Protein AF-A2DBK3-F1 (afdb_monomer_lite)

Structure (mmCIF, N/CA/C/O backbone):
data_AF-A2DBK3-F1
#
_entry.id   AF-A2DBK3-F1
#
loop_
_atom_site.group_PDB
_atom_site.id
_atom_site.type_symbol
_atom_site.label_atom_id
_atom_site.label_alt_id
_atom_site.label_comp_id
_atom_site.label_asym_id
_atom_site.label_entity_id
_atom_site.label_seq_id
_atom_site.pdbx_PDB_ins_code
_atom_site.Cartn_x
_atom_site.Cartn_y
_atom_site.Cartn_z
_atom_site.occupancy
_atom_site.B_iso_or_equiv
_atom_site.auth_seq_id
_atom_site.auth_comp_id
_atom_site.auth_asym_id
_atom_site.auth_atom_id
_atom_site.pdbx_PDB_model_num
ATOM 1 N N . MET A 1 1 ? -5.371 20.224 -3.236 1.00 40.47 1 MET A N 1
ATOM 2 C CA . MET A 1 1 ? -6.851 20.264 -3.250 1.00 40.47 1 MET A CA 1
ATOM 3 C C . MET A 1 1 ? -7.480 18.879 -3.068 1.00 40.47 1 MET A C 1
ATOM 5 O O . MET A 1 1 ? -8.417 18.774 -2.298 1.00 40.47 1 MET A O 1
ATOM 9 N N . ILE A 1 2 ? -6.931 17.814 -3.671 1.00 35.19 2 ILE A N 1
ATOM 10 C CA . ILE A 1 2 ? -7.429 16.427 -3.515 1.00 35.19 2 ILE A CA 1
ATOM 11 C C . ILE A 1 2 ? -7.198 15.869 -2.092 1.00 35.19 2 ILE A C 1
ATOM 13 O O . ILE A 1 2 ? -8.073 15.214 -1.541 1.00 35.19 2 ILE A O 1
ATOM 17 N N . LEU A 1 3 ? -6.090 16.234 -1.433 1.00 27.69 3 LEU A N 1
ATOM 18 C CA . LEU A 1 3 ? -5.814 15.841 -0.040 1.00 27.69 3 LEU A CA 1
ATOM 19 C C . LEU A 1 3 ? -6.767 16.462 1.001 1.00 27.69 3 LEU A C 1
ATOM 21 O O . LEU A 1 3 ? -6.947 15.886 2.066 1.00 27.69 3 LEU A O 1
ATOM 25 N N . LEU A 1 4 ? -7.389 17.613 0.711 1.00 26.61 4 LEU A N 1
ATOM 26 C CA . LEU A 1 4 ? -8.328 18.247 1.647 1.00 26.61 4 LEU A CA 1
ATOM 27 C C . LEU A 1 4 ? -9.705 17.570 1.626 1.00 26.61 4 LEU A C 1
ATOM 29 O O . LEU A 1 4 ? -10.371 17.528 2.653 1.00 26.61 4 LEU A O 1
ATOM 33 N N . PHE A 1 5 ? -10.113 17.008 0.484 1.00 30.64 5 PHE A N 1
ATOM 34 C CA . PHE A 1 5 ? -11.392 16.304 0.362 1.00 30.64 5 PHE A CA 1
ATOM 35 C C . PHE A 1 5 ? -11.381 14.944 1.073 1.00 30.64 5 PHE A C 1
ATOM 37 O O . PHE A 1 5 ? -12.379 14.594 1.688 1.00 30.64 5 PHE A O 1
ATOM 44 N N . ALA A 1 6 ? -10.243 14.238 1.077 1.00 30.94 6 ALA A N 1
ATOM 45 C CA . ALA A 1 6 ? -10.093 12.966 1.792 1.00 30.94 6 ALA A CA 1
ATOM 46 C C . ALA A 1 6 ? -10.160 13.128 3.325 1.00 30.94 6 ALA A C 1
ATOM 48 O O . ALA A 1 6 ? -10.721 12.287 4.021 1.00 30.94 6 ALA A O 1
ATOM 49 N N . ILE A 1 7 ? -9.642 14.242 3.857 1.00 33.59 7 ILE A N 1
ATOM 50 C CA . ILE A 1 7 ? -9.704 14.545 5.298 1.00 33.59 7 ILE A CA 1
ATOM 51 C C . ILE A 1 7 ? -11.123 14.982 5.704 1.00 33.59 7 ILE A C 1
ATOM 53 O O . ILE A 1 7 ? -11.579 14.671 6.802 1.00 33.59 7 ILE A O 1
ATOM 57 N N . LEU A 1 8 ? -11.854 15.655 4.807 1.00 27.88 8 LEU A N 1
ATOM 58 C CA . LEU A 1 8 ? -13.238 16.075 5.047 1.00 27.88 8 LEU A CA 1
ATOM 59 C C . LEU A 1 8 ? -14.246 14.917 4.952 1.00 27.88 8 LEU A C 1
ATOM 61 O O . LEU A 1 8 ? -15.211 14.922 5.710 1.00 27.88 8 LEU A O 1
ATOM 65 N N . SER A 1 9 ? -14.022 13.905 4.106 1.00 32.84 9 SER A N 1
ATOM 66 C CA . SER A 1 9 ? -14.901 12.725 4.034 1.00 32.84 9 SER A CA 1
ATOM 67 C C . SER A 1 9 ? -14.743 11.780 5.231 1.00 32.84 9 SER A C 1
ATOM 69 O O . SER A 1 9 ? -15.735 11.235 5.700 1.00 32.84 9 SER A O 1
ATOM 71 N N . LEU A 1 10 ? -13.538 11.664 5.803 1.00 33.34 10 LEU A N 1
ATOM 72 C CA . LEU A 1 10 ? -13.295 10.900 7.040 1.00 33.34 10 LEU A CA 1
ATOM 73 C C . LEU A 1 10 ? -13.927 11.543 8.291 1.00 33.34 10 LEU A C 1
ATOM 75 O O . LEU A 1 10 ? -14.155 10.857 9.281 1.00 33.34 10 LEU A O 1
ATOM 79 N N . SER A 1 11 ? -14.226 12.846 8.261 1.00 30.98 11 SER A N 1
ATOM 80 C CA . SER A 1 11 ? -14.770 13.588 9.411 1.00 30.98 11 SER A CA 1
ATOM 81 C C . SER A 1 11 ? -16.303 13.593 9.498 1.00 30.98 11 SER A C 1
ATOM 83 O O . SER A 1 11 ? -16.849 14.019 10.520 1.00 30.98 11 SER A O 1
ATOM 85 N N . ILE A 1 12 ? -17.011 13.209 8.433 1.00 34.16 12 ILE A N 1
ATOM 86 C CA . ILE A 1 12 ? -18.481 13.297 8.384 1.00 34.16 12 ILE A CA 1
ATOM 87 C C . ILE A 1 12 ? -19.122 11.988 8.869 1.00 34.16 12 ILE A C 1
ATOM 89 O O . ILE A 1 12 ? -20.103 12.043 9.612 1.00 34.16 12 ILE A O 1
ATOM 93 N N . ASP A 1 13 ? -18.523 10.831 8.567 1.00 38.25 13 ASP A N 1
ATOM 94 C CA . ASP A 1 13 ? -19.034 9.526 9.019 1.00 38.25 13 ASP A CA 1
ATOM 95 C C . ASP A 1 13 ? -18.734 9.215 10.494 1.00 38.25 13 ASP A C 1
ATOM 97 O O . ASP A 1 13 ? -19.465 8.452 11.132 1.00 38.25 13 ASP A O 1
ATOM 101 N N . THR A 1 14 ? -17.722 9.855 11.088 1.00 44.66 14 THR A N 1
ATOM 102 C CA . THR A 1 14 ? -17.427 9.717 12.523 1.00 44.66 14 THR A CA 1
ATOM 103 C C . THR A 1 14 ? -18.534 10.311 13.395 1.00 44.66 14 THR A C 1
ATOM 105 O O . THR A 1 14 ? -18.936 9.684 14.369 1.00 44.66 14 THR A O 1
ATOM 108 N N . ASN A 1 15 ? -19.118 11.450 13.004 1.00 42.78 15 ASN A N 1
ATOM 109 C CA . ASN A 1 15 ? -20.164 12.127 13.784 1.00 42.78 15 ASN A CA 1
ATOM 110 C C . ASN A 1 15 ? -21.495 11.353 13.845 1.00 42.78 15 ASN A C 1
ATOM 112 O O . ASN A 1 15 ? -22.227 11.450 14.831 1.00 42.78 15 ASN A O 1
ATOM 116 N N . ILE A 1 16 ? -21.838 10.594 12.798 1.00 45.59 16 ILE A N 1
ATOM 117 C CA . ILE A 1 16 ? -23.071 9.790 12.769 1.00 45.59 16 ILE A CA 1
ATOM 118 C C . ILE A 1 16 ? -22.868 8.491 13.560 1.00 45.59 16 ILE A C 1
ATOM 120 O O . ILE A 1 16 ? -23.727 8.121 14.364 1.00 45.59 16 ILE A O 1
ATOM 124 N N . ALA A 1 17 ? -21.704 7.849 13.407 1.00 49.28 17 ALA A N 1
ATOM 125 C CA . ALA A 1 17 ? -21.349 6.641 14.148 1.00 49.28 17 ALA A CA 1
ATOM 126 C C . ALA A 1 17 ? -21.215 6.890 15.663 1.00 49.28 17 ALA A C 1
ATOM 128 O O . ALA A 1 17 ? -21.678 6.074 16.459 1.00 49.28 17 ALA A O 1
ATOM 129 N N . GLU A 1 18 ? -20.649 8.029 16.066 1.00 53.72 18 GLU A N 1
ATOM 130 C CA . GLU A 1 18 ? -20.490 8.410 17.475 1.00 53.72 18 GLU A CA 1
ATOM 131 C C . GLU A 1 18 ? -21.849 8.675 18.150 1.00 53.72 18 GLU A C 1
ATOM 133 O O . GLU A 1 18 ? -22.090 8.269 19.291 1.00 53.72 18 GLU A O 1
ATOM 138 N N . LYS A 1 19 ? -22.798 9.264 17.412 1.00 55.19 19 LYS A N 1
ATOM 139 C CA . LYS A 1 19 ? -24.153 9.541 17.909 1.00 55.19 19 LYS A CA 1
ATOM 140 C C . LYS A 1 19 ? -25.012 8.278 18.044 1.00 55.19 19 LYS A C 1
ATOM 142 O O . LYS A 1 19 ? -25.796 8.176 18.989 1.00 55.19 19 LYS A O 1
ATOM 147 N N . GLU A 1 20 ? -24.874 7.313 17.134 1.00 59.38 20 GLU A N 1
ATOM 148 C CA . GLU A 1 20 ? -25.541 6.008 17.260 1.00 59.38 20 GLU A CA 1
ATOM 149 C C . GLU A 1 20 ? -24.943 5.157 18.381 1.00 59.38 20 GLU A C 1
ATOM 151 O O . GLU A 1 20 ? -25.701 4.587 19.170 1.00 59.38 20 GLU A O 1
ATOM 156 N N . SER A 1 21 ? -23.612 5.125 18.501 1.00 60.66 21 SER A N 1
ATOM 157 C CA . SER A 1 21 ? -22.918 4.414 19.581 1.00 60.66 21 SER A CA 1
ATOM 158 C C . SER A 1 21 ? -23.343 4.938 20.957 1.00 60.66 21 SER A C 1
ATOM 160 O O . SER A 1 21 ? -23.736 4.158 21.826 1.00 60.66 21 SER A O 1
ATOM 162 N N . SER A 1 22 ? -23.425 6.264 21.122 1.00 64.69 22 SER A N 1
ATOM 163 C CA . SER A 1 22 ? -23.913 6.892 22.355 1.00 64.69 22 SER A CA 1
ATOM 164 C C . SER A 1 22 ? -25.358 6.493 22.702 1.00 64.69 22 SER A C 1
ATOM 166 O O . SER A 1 22 ? -25.649 6.167 23.855 1.00 64.69 22 SER A O 1
ATOM 168 N N . ARG A 1 23 ? -26.259 6.426 21.709 1.00 69.44 23 ARG A N 1
ATOM 169 C CA . ARG A 1 23 ? -27.665 6.028 21.922 1.00 69.44 23 ARG A CA 1
ATOM 170 C C . ARG A 1 23 ? -27.805 4.555 22.315 1.00 69.44 23 ARG A C 1
ATOM 172 O O . ARG A 1 23 ? -28.660 4.213 23.134 1.00 69.44 23 ARG A O 1
ATOM 179 N N . ILE A 1 24 ? -26.991 3.685 21.721 1.00 66.25 24 ILE A N 1
ATOM 180 C CA . ILE A 1 24 ? -26.963 2.250 22.034 1.00 66.25 24 ILE A CA 1
ATOM 181 C C . ILE A 1 24 ? -26.387 2.044 23.438 1.00 66.25 24 ILE A C 1
ATOM 183 O O . ILE A 1 24 ? -26.995 1.348 24.248 1.00 66.25 24 ILE A O 1
ATOM 187 N N . TYR A 1 25 ? -25.283 2.720 23.757 1.00 66.56 25 TYR A N 1
ATOM 188 C CA . TYR A 1 25 ? -24.655 2.694 25.077 1.00 66.56 25 TYR A CA 1
ATOM 189 C C . TYR A 1 25 ? -25.635 3.100 26.187 1.00 66.56 25 TYR A C 1
ATOM 191 O O . TYR A 1 25 ? -25.823 2.377 27.168 1.00 66.56 25 TYR A O 1
ATOM 199 N N . GLU A 1 26 ? -26.326 4.227 26.012 1.00 70.12 26 GLU A N 1
ATOM 200 C CA . GLU A 1 26 ? -27.284 4.732 26.997 1.00 70.12 26 GLU A CA 1
ATOM 201 C C . GLU A 1 26 ? -28.540 3.849 27.095 1.00 70.12 26 GLU A C 1
ATOM 203 O O . GLU A 1 26 ? -29.092 3.648 28.179 1.00 70.12 26 GLU A O 1
ATOM 208 N N . GLY A 1 27 ? -28.976 3.255 25.983 1.00 69.81 27 GLY A N 1
ATOM 209 C CA . GLY A 1 27 ? -30.067 2.285 25.969 1.00 69.81 27 GLY A CA 1
ATOM 210 C C . GLY A 1 27 ? -29.742 1.006 26.746 1.00 69.81 27 GLY A C 1
ATOM 211 O O . GLY A 1 27 ? -30.556 0.575 27.566 1.00 69.81 27 GLY A O 1
ATOM 212 N N . LEU A 1 28 ? -28.553 0.434 26.531 1.00 68.31 28 LEU A N 1
ATOM 213 C CA . LEU A 1 28 ? -28.106 -0.795 27.200 1.00 68.31 28 LEU A CA 1
ATOM 214 C C . LEU A 1 28 ? -27.889 -0.562 28.697 1.00 68.31 28 LEU A C 1
ATOM 216 O O . LEU A 1 28 ? -28.326 -1.369 29.515 1.00 68.31 28 LEU A O 1
ATOM 220 N N . ARG A 1 29 ? -27.322 0.590 29.075 1.00 66.56 29 ARG A N 1
ATOM 221 C CA 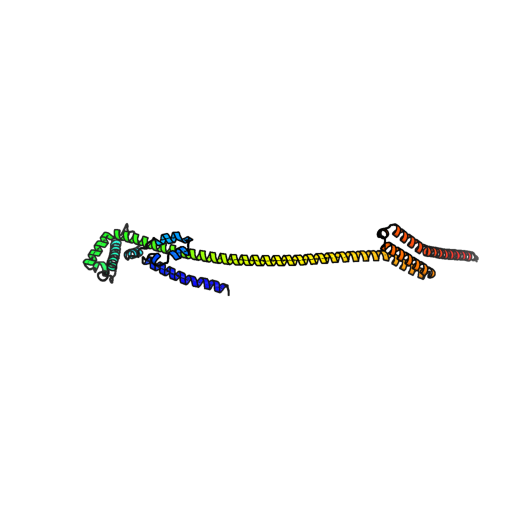. ARG A 1 29 ? -27.159 0.994 30.483 1.00 66.56 29 ARG A CA 1
ATOM 222 C C . ARG A 1 29 ? -28.492 1.126 31.230 1.00 66.56 29 ARG A C 1
ATOM 224 O O . ARG A 1 29 ? -28.556 0.920 32.441 1.00 66.56 29 ARG A O 1
ATOM 231 N N . ASN A 1 30 ? -29.564 1.445 30.510 1.00 70.19 30 ASN A N 1
ATOM 232 C CA . ASN A 1 30 ? -30.920 1.530 31.050 1.00 70.19 30 ASN A CA 1
ATOM 233 C C . ASN A 1 30 ? -31.660 0.178 31.077 1.00 70.19 30 ASN A C 1
ATOM 235 O O . ASN A 1 30 ? -32.852 0.146 31.386 1.00 70.19 30 ASN A O 1
ATOM 239 N N . GLY A 1 31 ? -30.968 -0.926 30.779 1.00 66.38 31 GLY A N 1
ATOM 240 C CA . GLY A 1 31 ? -31.503 -2.285 30.840 1.00 66.38 31 GLY A CA 1
ATOM 241 C C . GLY A 1 31 ? -32.346 -2.699 29.635 1.00 66.38 31 GLY A C 1
ATOM 242 O O . GLY A 1 31 ? -33.056 -3.702 29.706 1.00 66.38 31 GLY A O 1
ATOM 243 N N . LYS A 1 32 ? -32.291 -1.945 28.528 1.00 75.38 32 LYS A N 1
ATOM 244 C CA . LYS A 1 32 ? -32.917 -2.366 27.268 1.00 75.38 32 LYS A CA 1
ATOM 245 C C . LYS A 1 32 ? -32.098 -3.474 26.625 1.00 75.38 32 LYS A C 1
ATOM 247 O O . LYS A 1 32 ? -30.870 -3.474 26.699 1.00 75.38 32 LYS A O 1
ATOM 252 N N . GLN A 1 33 ? -32.777 -4.409 25.968 1.00 72.94 33 GLN A N 1
ATOM 253 C CA . GLN A 1 33 ? -32.093 -5.463 25.223 1.00 72.94 33 GLN A CA 1
ATOM 254 C C . GLN A 1 33 ? -31.526 -4.913 23.914 1.00 72.94 33 GLN A C 1
ATOM 256 O O . GLN A 1 33 ? -32.092 -4.004 23.308 1.00 72.94 33 GLN A O 1
ATOM 261 N N . MET A 1 34 ? -30.435 -5.508 23.431 1.00 70.25 34 MET A N 1
ATOM 262 C CA . MET A 1 34 ? -29.765 -5.046 22.212 1.00 70.25 34 MET A CA 1
ATOM 263 C C . MET A 1 34 ? -30.695 -5.005 20.992 1.00 70.25 34 MET A C 1
ATOM 265 O O . MET A 1 34 ? -30.681 -4.049 20.218 1.00 70.25 34 MET A O 1
ATOM 269 N N . LYS A 1 35 ? -31.590 -5.992 20.890 1.00 75.31 35 LYS A N 1
ATOM 270 C CA . LYS A 1 35 ? -32.624 -6.084 19.850 1.00 75.31 35 LYS A CA 1
ATOM 271 C C . LYS A 1 35 ? -33.647 -4.946 19.847 1.00 75.31 35 LYS A C 1
ATOM 273 O O . LYS A 1 35 ? -34.324 -4.735 18.848 1.00 75.31 35 LYS A O 1
ATOM 278 N N . GLU A 1 36 ? -33.791 -4.235 20.963 1.00 72.81 36 GLU A N 1
ATOM 279 C CA . GLU A 1 36 ? -34.709 -3.097 21.092 1.00 72.81 36 GLU A CA 1
ATOM 280 C C . GLU A 1 36 ? -34.057 -1.782 20.653 1.00 72.81 36 GLU A C 1
ATOM 282 O O . GLU A 1 36 ? -34.748 -0.797 20.392 1.00 72.81 36 GLU A O 1
ATOM 287 N N . LEU A 1 37 ? -32.725 -1.750 20.597 1.00 70.81 37 LEU A N 1
ATOM 288 C CA . LEU A 1 37 ? -31.942 -0.556 20.287 1.00 70.81 37 LEU A CA 1
ATOM 289 C C . LEU A 1 37 ? -31.432 -0.559 18.850 1.00 70.81 37 LEU A C 1
ATOM 291 O O . LEU A 1 37 ? -31.238 0.513 18.269 1.00 70.81 37 LEU A O 1
ATOM 295 N N . VAL A 1 38 ? -31.215 -1.754 18.296 1.00 70.75 38 VAL A N 1
ATOM 296 C CA . VAL A 1 38 ? -30.573 -1.968 17.003 1.00 70.75 38 VAL A CA 1
ATOM 297 C C . VAL A 1 38 ? -31.259 -3.104 16.253 1.00 70.75 38 VAL A C 1
ATOM 299 O O . VAL A 1 38 ? -31.621 -4.125 16.836 1.00 70.75 38 VAL A O 1
ATOM 302 N N . ASN A 1 39 ? -31.385 -2.951 14.933 1.00 77.81 39 ASN A N 1
ATOM 303 C CA . ASN A 1 39 ? -31.806 -4.029 14.049 1.00 77.81 39 ASN A CA 1
ATOM 304 C C . ASN A 1 39 ? -30.687 -5.079 13.929 1.00 77.81 39 ASN A C 1
ATOM 306 O O . ASN A 1 39 ? -29.772 -4.966 13.112 1.00 77.81 39 ASN A O 1
ATOM 310 N N . VAL A 1 40 ? -30.746 -6.092 14.792 1.00 75.50 40 VAL A N 1
ATOM 311 C CA . VAL A 1 40 ? -29.708 -7.124 14.916 1.00 75.50 40 VAL A CA 1
ATOM 312 C C . VAL A 1 40 ? -29.538 -7.913 13.614 1.00 75.50 40 VAL A C 1
ATOM 314 O O . VAL A 1 40 ? -28.415 -8.242 13.241 1.00 75.50 40 VAL A O 1
ATOM 317 N N . GLU A 1 41 ? -30.626 -8.173 12.886 1.00 80.94 41 GLU A N 1
ATOM 318 C CA . GLU A 1 41 ? -30.582 -8.895 11.608 1.00 80.94 41 GLU A CA 1
ATOM 319 C C . GLU A 1 41 ? -29.842 -8.108 10.523 1.00 80.94 41 GLU A C 1
ATOM 321 O O . GLU A 1 41 ? -29.062 -8.666 9.750 1.00 80.94 41 GLU A O 1
ATOM 326 N N . GLU A 1 42 ? -30.018 -6.790 10.507 1.00 79.25 42 GLU A N 1
ATOM 327 C CA . GLU A 1 42 ? -29.286 -5.905 9.608 1.00 79.25 42 GLU A CA 1
ATOM 328 C C . GLU A 1 42 ? -27.798 -5.840 9.968 1.00 79.25 42 GLU A C 1
ATOM 330 O O . GLU A 1 42 ? -26.951 -5.968 9.086 1.00 79.25 42 GLU A O 1
ATOM 335 N N . MET A 1 43 ? -27.455 -5.765 11.259 1.00 71.81 43 MET A N 1
ATOM 336 C CA . MET A 1 43 ? -26.053 -5.843 11.685 1.00 71.81 43 MET A CA 1
ATOM 337 C C . MET A 1 43 ? -25.407 -7.191 11.355 1.00 71.81 43 MET A C 1
ATOM 339 O O . MET A 1 43 ? -24.264 -7.218 10.908 1.00 71.81 43 MET A O 1
ATOM 343 N N . LYS A 1 44 ? -26.120 -8.309 11.522 1.00 79.12 44 LYS A N 1
ATOM 344 C CA . LYS A 1 44 ? -25.620 -9.644 11.149 1.00 79.12 44 LYS A CA 1
ATOM 345 C C . LYS A 1 44 ? -25.381 -9.760 9.644 1.00 79.12 44 LYS A C 1
ATOM 347 O O . LYS A 1 44 ? -24.439 -10.435 9.230 1.00 79.12 44 LYS A O 1
ATOM 352 N N . LYS A 1 45 ? -26.226 -9.117 8.833 1.00 81.06 45 LYS A N 1
ATOM 353 C CA . LYS A 1 45 ? -26.089 -9.079 7.373 1.00 81.06 45 LYS A CA 1
ATOM 354 C C . LYS A 1 45 ? -24.908 -8.213 6.934 1.00 81.06 45 LYS A C 1
ATOM 356 O O . LYS A 1 45 ? -24.170 -8.625 6.044 1.00 81.06 45 LYS A O 1
ATOM 361 N N . ASN A 1 46 ? -24.733 -7.054 7.563 1.00 72.94 46 ASN A N 1
ATOM 362 C CA . ASN A 1 46 ? -23.683 -6.100 7.211 1.00 72.94 46 ASN A CA 1
ATOM 363 C C . ASN A 1 46 ? -22.308 -6.527 7.760 1.00 72.94 46 ASN A C 1
ATOM 365 O O . ASN A 1 46 ? -21.293 -6.281 7.121 1.00 72.94 46 ASN A O 1
ATOM 369 N N . TYR A 1 47 ? -22.263 -7.234 8.897 1.00 73.25 47 TYR A N 1
ATOM 370 C CA . TYR A 1 47 ? -21.023 -7.674 9.550 1.00 73.25 47 TYR A CA 1
ATOM 371 C C . TYR A 1 47 ? -21.011 -9.194 9.800 1.00 73.25 47 TYR A C 1
ATOM 373 O O . TYR A 1 47 ? -21.067 -9.645 10.950 1.00 73.25 47 TYR A O 1
ATOM 381 N N . PRO A 1 48 ? -20.900 -10.023 8.744 1.00 73.44 48 PRO A N 1
ATOM 382 C CA . PRO A 1 48 ? -20.973 -11.480 8.866 1.00 73.44 48 PRO A CA 1
ATOM 383 C C . PRO A 1 48 ? -19.845 -12.075 9.723 1.00 73.44 48 PRO A C 1
ATOM 385 O O . PRO A 1 48 ? -20.064 -13.072 10.406 1.00 73.44 48 PRO A O 1
ATOM 388 N N . ALA A 1 49 ? -18.663 -11.447 9.744 1.00 69.62 49 ALA A N 1
ATOM 389 C CA . ALA A 1 49 ? -17.528 -11.873 10.571 1.00 69.62 49 ALA A CA 1
ATOM 390 C C . ALA A 1 49 ? -17.778 -11.702 12.083 1.00 69.62 49 ALA A C 1
ATOM 392 O O . ALA A 1 49 ? -17.186 -12.412 12.891 1.00 69.62 49 ALA A O 1
ATOM 393 N N . SER A 1 50 ? -18.687 -10.800 12.463 1.00 71.25 50 SER A N 1
ATOM 394 C CA . SER A 1 50 ? -19.014 -10.475 13.858 1.00 71.25 50 SER A CA 1
ATOM 395 C C . SER A 1 50 ? -20.295 -11.170 14.333 1.00 71.25 50 SER A C 1
ATOM 397 O O . SER A 1 50 ? -20.768 -10.921 15.441 1.00 71.25 50 SER A O 1
ATOM 399 N N . LYS A 1 51 ? -20.865 -12.066 13.516 1.00 75.69 51 LYS A N 1
ATOM 400 C CA . LYS A 1 51 ? -22.157 -12.721 13.762 1.00 75.69 51 LYS A CA 1
ATOM 401 C C . LYS A 1 51 ? -22.207 -13.482 15.089 1.00 75.69 51 LYS A C 1
ATOM 403 O O . LYS A 1 51 ? -23.181 -13.341 15.824 1.00 75.69 51 LYS A O 1
ATOM 408 N N . ASP A 1 52 ? -21.170 -14.250 15.414 1.00 75.88 52 ASP A N 1
ATOM 409 C CA . ASP A 1 52 ? -21.127 -15.055 16.646 1.00 75.88 52 ASP A CA 1
ATOM 410 C C . ASP A 1 52 ? -21.063 -14.179 17.900 1.00 75.88 52 ASP A C 1
ATOM 412 O O . ASP A 1 52 ? -21.721 -14.450 18.908 1.00 75.88 52 ASP A O 1
ATOM 416 N N . PHE A 1 53 ? -20.332 -13.070 17.812 1.00 73.88 53 PHE A N 1
ATOM 417 C CA . PHE A 1 53 ? -20.268 -12.079 18.874 1.00 73.88 53 PHE A CA 1
ATOM 418 C C . PHE A 1 53 ? -21.606 -11.345 19.036 1.00 73.88 53 PHE A C 1
ATOM 420 O O . PHE A 1 53 ? -22.116 -11.251 20.151 1.00 73.88 53 PHE A O 1
ATOM 427 N N . ILE A 1 54 ? -22.231 -10.912 17.935 1.00 74.69 54 ILE A N 1
ATOM 428 C CA . ILE A 1 54 ? -23.552 -10.265 17.952 1.00 74.69 54 ILE A CA 1
ATOM 429 C C . ILE A 1 54 ? -24.610 -11.199 18.563 1.00 74.69 54 ILE A C 1
ATOM 431 O O . ILE A 1 54 ? -25.376 -10.762 19.417 1.00 74.69 54 ILE A O 1
ATOM 435 N N . ASN A 1 55 ? -24.618 -12.486 18.195 1.00 78.50 55 ASN A N 1
ATOM 436 C CA . ASN A 1 55 ? -25.507 -13.495 18.789 1.00 78.50 55 ASN A CA 1
ATOM 437 C C . ASN A 1 55 ? -25.293 -13.637 20.304 1.00 78.50 55 ASN A C 1
ATOM 439 O O . ASN A 1 55 ? -26.248 -13.802 21.059 1.00 78.50 55 ASN A O 1
ATOM 443 N N . THR A 1 56 ? -24.035 -13.578 20.747 1.00 75.31 56 THR A N 1
ATOM 444 C CA . THR A 1 56 ? -23.688 -13.689 22.167 1.00 75.31 56 THR A CA 1
ATOM 445 C C . THR A 1 56 ? -24.172 -12.465 22.941 1.00 75.31 56 THR A C 1
ATOM 447 O O . THR A 1 56 ? -24.786 -12.617 23.992 1.00 75.31 56 THR A O 1
ATOM 450 N N . VAL A 1 57 ? -23.954 -11.258 22.410 1.00 69.69 57 VAL A N 1
ATOM 451 C CA . VAL A 1 57 ? -24.378 -10.001 23.052 1.00 69.69 57 VAL A CA 1
ATOM 452 C C . VAL A 1 57 ? -25.900 -9.849 23.063 1.00 69.69 57 VAL A C 1
ATOM 454 O O . VAL A 1 57 ? -26.454 -9.339 24.032 1.00 69.69 57 VAL A O 1
ATOM 457 N N . GLU A 1 58 ? -26.596 -10.339 22.035 1.00 74.06 58 GLU A N 1
ATOM 458 C CA . GLU A 1 58 ? -28.064 -10.334 21.968 1.00 74.06 58 GLU A CA 1
ATOM 459 C C . GLU A 1 58 ? -28.717 -11.093 23.137 1.00 74.06 58 GLU A C 1
ATOM 461 O O . GLU A 1 58 ? -29.770 -10.683 23.628 1.00 74.06 58 GLU A O 1
ATOM 466 N N . GLY A 1 59 ? -28.082 -12.170 23.608 1.00 68.56 59 GLY A N 1
ATOM 467 C CA . GLY A 1 59 ? -28.565 -12.970 24.736 1.00 68.56 59 GLY A CA 1
ATOM 468 C C . GLY A 1 59 ? -28.284 -12.369 26.116 1.00 68.56 59 GLY A C 1
ATOM 469 O O . GLY A 1 59 ? -28.789 -12.888 27.114 1.00 68.56 59 GLY A O 1
ATOM 470 N N . ILE A 1 60 ? -27.488 -11.299 26.201 1.00 68.31 60 ILE A N 1
ATOM 471 C CA . ILE A 1 60 ? -27.072 -10.709 27.475 1.00 68.31 60 ILE A CA 1
ATOM 472 C C . ILE A 1 60 ? -28.069 -9.620 27.880 1.00 68.31 60 ILE A C 1
ATOM 474 O O . ILE A 1 60 ? -28.212 -8.588 27.228 1.00 68.31 60 ILE A O 1
ATOM 478 N N . GLY A 1 61 ? -28.764 -9.853 28.994 1.00 63.75 61 GLY A N 1
ATOM 479 C CA . GLY A 1 61 ? -29.534 -8.821 29.677 1.00 63.75 61 GLY A CA 1
ATOM 480 C C . GLY A 1 61 ? -28.607 -7.958 30.524 1.00 63.75 61 GLY A C 1
ATOM 481 O O . GLY A 1 61 ? -27.933 -8.471 31.415 1.00 63.75 61 GLY A O 1
ATOM 482 N N . PHE A 1 62 ? -28.582 -6.654 30.262 1.00 63.78 62 PHE A N 1
ATOM 483 C CA . PHE A 1 62 ? -27.812 -5.711 31.063 1.00 63.78 62 PHE A CA 1
ATOM 484 C C . PHE A 1 62 ? -28.633 -5.307 32.296 1.00 63.78 62 PHE A C 1
ATOM 486 O O . PHE A 1 62 ? -29.731 -4.765 32.142 1.00 63.78 62 PHE A O 1
ATOM 493 N N . PRO A 1 63 ? -28.171 -5.600 33.525 1.00 60.31 63 PRO A N 1
ATOM 494 C CA . PRO A 1 63 ? -28.887 -5.196 34.723 1.00 60.31 63 PRO A CA 1
ATOM 495 C C . PRO A 1 63 ? -28.870 -3.672 34.835 1.00 60.31 63 PRO A C 1
ATOM 497 O O . PRO A 1 63 ? -27.841 -3.026 34.630 1.00 60.31 63 PRO A O 1
ATOM 500 N N . LYS A 1 64 ? -30.023 -3.092 35.174 1.00 64.88 64 LYS A N 1
ATOM 501 C CA . LYS A 1 64 ? -30.123 -1.664 35.460 1.00 64.88 64 LYS A CA 1
ATOM 502 C C . LYS A 1 64 ? -29.252 -1.337 36.675 1.00 64.88 64 LYS A C 1
ATOM 504 O O . LYS A 1 64 ? -29.215 -2.091 37.644 1.00 64.88 64 LYS A O 1
ATOM 509 N N . LEU A 1 65 ? -28.556 -0.206 36.617 1.00 59.53 65 LEU A N 1
ATOM 510 C CA . LEU A 1 65 ? -27.836 0.330 37.767 1.00 59.53 65 LEU A CA 1
ATOM 511 C C . LEU A 1 65 ? -28.831 0.683 38.876 1.00 59.53 65 LEU A C 1
ATOM 513 O O . LEU A 1 65 ? -29.605 1.633 38.751 1.00 59.53 65 LEU A O 1
ATOM 517 N N . ASP A 1 66 ? -28.802 -0.105 39.946 1.00 69.19 66 ASP A N 1
ATOM 518 C CA . ASP A 1 66 ? -29.607 0.124 41.136 1.00 69.19 66 ASP A CA 1
ATOM 519 C C . ASP A 1 66 ? -28.874 1.057 42.100 1.00 69.19 66 ASP A C 1
ATOM 521 O O . ASP A 1 66 ? -27.654 1.005 42.257 1.00 69.19 66 ASP A O 1
ATOM 525 N N . CYS A 1 67 ? -29.639 1.880 42.816 1.00 79.06 67 CYS A N 1
ATOM 526 C CA . CYS A 1 67 ? -29.122 2.844 43.790 1.00 79.06 67 CYS A CA 1
ATOM 527 C C . CYS A 1 67 ? -28.214 2.194 44.868 1.00 79.06 67 CYS A C 1
ATOM 529 O O . CYS A 1 67 ? -27.324 2.846 45.411 1.00 79.06 67 CYS A O 1
ATOM 531 N N . TYR A 1 68 ? -28.372 0.892 45.138 1.00 75.69 68 TYR A N 1
ATOM 532 C CA . TYR A 1 68 ? -27.499 0.128 46.036 1.00 75.69 68 TYR A CA 1
ATOM 533 C C . TYR A 1 68 ? -26.071 -0.044 45.497 1.00 75.69 68 TYR A C 1
ATOM 535 O O . TYR A 1 68 ? -25.120 -0.048 46.278 1.00 75.69 68 TYR A O 1
ATOM 543 N N . SER A 1 69 ? -25.903 -0.168 44.180 1.00 72.69 69 SER A N 1
ATOM 544 C CA . SER A 1 69 ? -24.593 -0.308 43.537 1.00 72.69 69 SER A CA 1
ATOM 545 C C . SER A 1 69 ? -23.808 1.002 43.543 1.00 72.69 69 SER A C 1
ATOM 547 O O . SER A 1 69 ? -22.588 0.973 43.691 1.00 72.69 69 SER A O 1
ATOM 549 N N . ASP A 1 70 ? -24.490 2.146 43.450 1.00 75.19 70 ASP A N 1
ATOM 550 C CA . ASP A 1 70 ? -23.852 3.466 43.531 1.00 75.19 70 ASP A CA 1
ATOM 551 C C . ASP A 1 70 ? -23.296 3.746 44.934 1.00 75.19 70 ASP A C 1
ATOM 553 O O . ASP A 1 70 ? -22.204 4.294 45.061 1.00 75.19 70 ASP A O 1
ATOM 557 N N . VAL A 1 71 ? -23.966 3.261 45.990 1.00 76.88 71 VAL A N 1
ATOM 558 C CA . VAL A 1 71 ? -23.444 3.337 47.368 1.00 76.88 71 VAL A CA 1
ATOM 559 C C . VAL A 1 71 ? -22.066 2.679 47.490 1.00 76.88 71 VAL A C 1
ATOM 561 O O . VAL A 1 71 ? -21.233 3.167 48.251 1.00 76.88 71 VAL A O 1
ATOM 564 N N . LEU A 1 72 ? -21.804 1.603 46.741 1.00 72.94 72 LEU A N 1
ATOM 565 C CA . LEU A 1 72 ? -20.519 0.900 46.771 1.00 72.94 72 LEU A CA 1
ATOM 566 C C . LEU A 1 72 ? -19.486 1.409 45.761 1.00 72.94 72 LEU A C 1
ATOM 568 O O . LEU A 1 72 ? -18.300 1.170 45.973 1.00 72.94 72 LEU A O 1
ATOM 572 N N . LYS A 1 73 ? -19.877 2.126 44.700 1.00 67.25 73 LYS A N 1
ATOM 573 C CA . LYS A 1 73 ? -18.906 2.746 43.773 1.00 67.25 73 LYS A CA 1
ATOM 574 C C . LYS A 1 73 ? -17.980 3.728 44.483 1.00 67.25 73 LYS A C 1
ATOM 576 O O . LYS A 1 73 ? -16.792 3.782 44.175 1.00 67.25 73 LYS A O 1
ATOM 581 N N . ASP A 1 74 ? -18.520 4.441 45.464 1.00 64.56 74 ASP A N 1
ATOM 582 C CA . ASP A 1 74 ? -17.786 5.444 46.237 1.00 64.56 74 ASP A CA 1
ATOM 583 C C . ASP A 1 74 ? -16.948 4.833 47.370 1.00 64.56 74 ASP A C 1
ATOM 585 O O . ASP A 1 74 ? -16.130 5.511 47.992 1.00 64.56 74 ASP A O 1
ATOM 589 N N . LEU A 1 75 ? -17.164 3.553 47.680 1.00 63.06 75 LEU A N 1
ATOM 590 C CA . LEU A 1 75 ? -16.694 2.924 48.904 1.00 63.06 75 LEU A CA 1
ATOM 591 C C . LEU A 1 75 ? -15.864 1.685 48.559 1.00 63.06 75 LEU A C 1
ATOM 593 O O . LEU A 1 75 ? -16.391 0.591 48.392 1.00 63.06 75 LEU A O 1
ATOM 597 N N . GLN A 1 76 ? -14.537 1.842 48.504 1.00 65.31 76 GLN A N 1
ATOM 598 C CA . GLN A 1 76 ? -13.563 0.747 48.337 1.00 65.31 76 GLN A CA 1
ATOM 599 C C . GLN A 1 76 ? -13.471 -0.167 49.583 1.00 65.31 76 GLN A C 1
ATOM 601 O O . GLN A 1 76 ? -12.382 -0.548 50.014 1.00 65.31 76 GLN A O 1
ATOM 606 N N . TYR A 1 77 ? -14.593 -0.479 50.231 1.00 68.06 77 TYR A N 1
ATOM 607 C CA . TYR A 1 77 ? -14.604 -1.272 51.454 1.00 68.06 77 TYR A CA 1
ATOM 608 C C . TYR A 1 77 ? -14.547 -2.768 51.161 1.00 68.06 77 TYR A C 1
ATOM 610 O O . TYR A 1 77 ? -15.191 -3.281 50.246 1.00 68.06 77 TYR A O 1
ATOM 618 N N . ASN A 1 78 ? -13.805 -3.487 52.003 1.00 76.62 78 ASN A N 1
ATOM 619 C CA . ASN A 1 78 ? -13.859 -4.936 52.028 1.00 76.62 78 ASN A CA 1
ATOM 620 C C . ASN A 1 78 ? -15.068 -5.386 52.867 1.00 76.62 78 ASN A C 1
ATOM 622 O O . ASN A 1 78 ? -15.082 -5.189 54.081 1.00 76.62 78 ASN A O 1
ATOM 626 N N . CYS A 1 79 ? -16.072 -5.999 52.228 1.00 82.94 79 CYS A N 1
ATOM 627 C CA . CYS A 1 79 ? -17.285 -6.484 52.901 1.00 82.94 79 CYS A CA 1
ATOM 628 C C . CYS A 1 79 ? -17.009 -7.551 53.982 1.00 82.94 79 CYS A C 1
ATOM 630 O O . CYS A 1 79 ? -17.865 -7.765 54.840 1.00 82.94 79 CYS A O 1
ATOM 632 N N . ASP A 1 80 ? -15.831 -8.190 53.965 1.00 81.44 80 ASP A N 1
ATOM 633 C CA . ASP A 1 80 ? -15.400 -9.174 54.968 1.00 81.44 80 ASP A CA 1
ATOM 634 C C . ASP A 1 80 ? -15.096 -8.569 56.340 1.00 81.44 80 ASP A C 1
ATOM 636 O O . ASP A 1 80 ? -15.322 -9.204 57.370 1.00 81.44 80 ASP A O 1
ATOM 640 N N . VAL A 1 81 ? -14.573 -7.340 56.368 1.00 83.38 81 VAL A N 1
ATOM 641 C CA . VAL A 1 81 ? -14.063 -6.707 57.590 1.00 83.38 81 VAL A CA 1
ATOM 642 C C . VAL A 1 81 ? -14.556 -5.265 57.640 1.00 83.38 81 VAL A C 1
ATOM 644 O O . VAL A 1 81 ? -13.821 -4.326 57.349 1.00 83.38 81 VAL A O 1
ATOM 647 N N . LEU A 1 82 ? -15.832 -5.099 57.993 1.00 84.25 82 LEU A N 1
ATOM 648 C CA . LEU A 1 82 ? -16.437 -3.783 58.195 1.00 84.25 82 LEU A CA 1
ATOM 649 C C . LEU A 1 82 ? -16.237 -3.331 59.646 1.00 84.25 82 LEU A C 1
ATOM 651 O O . LEU A 1 82 ? -16.684 -4.010 60.575 1.00 84.25 82 LEU A O 1
ATOM 655 N N . THR A 1 83 ? -15.606 -2.173 59.850 1.00 87.94 83 THR A N 1
ATOM 656 C CA . THR A 1 83 ? -15.562 -1.522 61.170 1.00 87.94 83 THR A CA 1
ATOM 657 C C . THR A 1 83 ? -16.960 -1.056 61.583 1.00 87.94 83 THR A C 1
ATOM 659 O O . THR A 1 83 ? -17.828 -0.850 60.737 1.00 87.94 83 THR A O 1
ATOM 662 N N . GLU A 1 84 ? -17.201 -0.833 62.878 1.00 86.81 84 GLU A N 1
ATOM 663 C CA . GLU A 1 84 ? -18.521 -0.378 63.348 1.00 86.81 84 GLU A CA 1
ATOM 664 C C . GLU A 1 84 ? -18.938 0.956 62.703 1.00 86.81 84 GLU A C 1
ATOM 666 O O . GLU A 1 84 ? -20.062 1.095 62.228 1.00 86.81 84 GLU A O 1
ATOM 671 N N . SER A 1 85 ? -17.999 1.894 62.559 1.00 86.06 85 SER A N 1
ATOM 672 C CA . SER A 1 85 ? -18.224 3.157 61.847 1.00 86.06 85 SER A CA 1
ATOM 673 C C . SER A 1 85 ? -18.570 2.962 60.366 1.00 86.06 85 SER A C 1
ATOM 675 O O . SER A 1 85 ? -19.437 3.655 59.835 1.00 86.06 85 SER A O 1
ATOM 677 N N . GLN A 1 86 ? -17.933 1.999 59.691 1.00 86.44 86 GLN A N 1
ATOM 678 C CA . GLN A 1 86 ? -18.255 1.654 58.305 1.00 86.44 86 GLN A CA 1
ATOM 679 C C . GLN A 1 86 ? -19.636 1.012 58.208 1.00 86.44 86 GLN A C 1
ATOM 681 O O . GLN A 1 86 ? -20.388 1.349 57.300 1.00 86.44 86 GLN A O 1
ATOM 686 N N . ARG A 1 87 ? -19.998 0.131 59.147 1.00 86.81 87 ARG A N 1
ATOM 687 C CA . ARG A 1 87 ? -21.328 -0.491 59.199 1.00 86.81 87 ARG A CA 1
ATOM 688 C C . ARG A 1 87 ? -22.430 0.546 59.350 1.00 86.81 87 ARG A C 1
ATOM 690 O O . ARG A 1 87 ? -23.432 0.454 58.651 1.00 86.81 87 ARG A O 1
ATOM 697 N N . GLU A 1 88 ? -22.238 1.536 60.214 1.00 88.69 88 GLU A N 1
ATOM 698 C CA . GLU A 1 88 ? -23.202 2.624 60.410 1.00 88.69 88 GLU A CA 1
ATOM 699 C C . GLU A 1 88 ? -23.365 3.481 59.158 1.00 88.69 88 GLU A C 1
ATOM 701 O O . GLU A 1 88 ? -24.489 3.708 58.709 1.00 88.69 88 GLU A O 1
ATOM 706 N N . LEU A 1 89 ? -22.254 3.884 58.541 1.00 88.19 89 LEU A N 1
ATOM 707 C CA . LEU A 1 89 ? -22.279 4.674 57.314 1.00 88.19 89 LEU A CA 1
ATOM 708 C C . LEU A 1 89 ? -22.925 3.911 56.146 1.00 88.19 89 LEU A C 1
ATOM 710 O O . LEU A 1 89 ? -23.759 4.460 55.423 1.00 88.19 89 LEU A O 1
ATOM 714 N N . LEU A 1 90 ? -22.567 2.638 55.960 1.00 88.06 90 LEU A N 1
ATOM 715 C CA . LEU A 1 90 ? -23.111 1.808 54.884 1.00 88.06 90 LEU A CA 1
ATOM 716 C C . LEU A 1 90 ? -24.612 1.566 55.090 1.00 88.06 90 LEU A C 1
ATOM 718 O O . LEU A 1 90 ? -25.398 1.709 54.155 1.00 88.06 90 LEU A O 1
ATOM 722 N N . ALA A 1 91 ? -25.020 1.260 56.325 1.00 90.00 91 ALA A N 1
ATOM 723 C CA . ALA A 1 91 ? -26.421 1.078 56.683 1.00 90.00 91 ALA A CA 1
ATOM 724 C C . ALA A 1 91 ? -27.231 2.358 56.458 1.00 90.00 91 ALA A C 1
ATOM 726 O O . ALA A 1 91 ? -28.340 2.294 55.928 1.00 90.00 91 ALA A O 1
ATOM 727 N N . LEU A 1 92 ? -26.670 3.524 56.789 1.00 90.19 92 LEU A N 1
ATOM 728 C CA . LEU A 1 92 ? -27.299 4.822 56.554 1.00 90.19 92 LEU A CA 1
ATOM 729 C C . LEU A 1 92 ? -27.546 5.054 55.058 1.00 90.19 92 LEU A C 1
ATOM 731 O O . LEU A 1 92 ? -28.669 5.369 54.653 1.00 90.19 92 LEU A O 1
ATOM 735 N N . LYS A 1 93 ? -26.528 4.816 54.225 1.00 88.69 93 LYS A N 1
ATOM 736 C CA . LYS A 1 93 ? -26.627 4.960 52.766 1.00 88.69 93 LYS A CA 1
ATOM 737 C C . LYS A 1 93 ? -27.600 3.955 52.141 1.00 88.69 93 LYS A C 1
ATOM 739 O O . LYS A 1 93 ? -28.417 4.341 51.305 1.00 88.69 93 LYS A O 1
ATOM 744 N N . PHE A 1 94 ? -27.595 2.698 52.585 1.00 89.94 94 PHE A N 1
ATOM 745 C CA . PHE A 1 94 ? -28.579 1.702 52.147 1.00 89.94 94 PHE A CA 1
ATOM 746 C C . PHE A 1 94 ? -30.003 2.039 52.591 1.00 89.94 94 PHE A C 1
ATOM 748 O O . PHE A 1 94 ? -30.946 1.817 51.833 1.00 89.94 94 PHE A O 1
ATOM 755 N N . THR A 1 95 ? -30.168 2.634 53.772 1.00 89.69 95 THR A N 1
ATOM 756 C CA . THR A 1 95 ? -31.472 3.107 54.254 1.00 89.69 95 THR A CA 1
ATOM 757 C C . THR A 1 95 ? -31.981 4.252 53.390 1.00 89.69 95 THR A C 1
ATOM 759 O O . THR A 1 95 ? -33.107 4.189 52.898 1.00 89.69 95 THR A O 1
ATOM 762 N N . LYS A 1 96 ? -31.141 5.255 53.112 1.00 89.31 96 LYS A N 1
ATOM 763 C CA . LYS A 1 96 ? -31.474 6.340 52.179 1.00 89.31 96 LYS A CA 1
ATOM 764 C C . LYS A 1 96 ? -31.908 5.786 50.819 1.00 89.31 96 LYS A C 1
ATOM 766 O O . LYS A 1 96 ? -32.909 6.224 50.258 1.00 89.31 96 LYS A O 1
ATOM 771 N N . CYS A 1 97 ? -31.188 4.782 50.326 1.00 87.94 97 CYS A N 1
ATOM 772 C CA . CYS A 1 97 ? -31.498 4.130 49.064 1.00 87.94 97 CYS A CA 1
ATOM 773 C C . CYS A 1 97 ? -32.850 3.394 49.071 1.00 87.94 97 CYS A C 1
ATOM 775 O O . CYS A 1 97 ? -33.643 3.549 48.144 1.00 87.94 97 CYS A O 1
ATOM 777 N N . TYR A 1 98 ? -33.158 2.663 50.145 1.00 88.62 98 TYR A N 1
ATOM 778 C CA . TYR A 1 98 ? -34.447 1.993 50.330 1.00 88.62 98 TYR A CA 1
ATOM 779 C C . TYR A 1 98 ? -35.627 2.979 50.290 1.00 88.62 98 TYR A C 1
ATOM 781 O O . TYR A 1 98 ? -36.621 2.749 49.596 1.00 88.62 98 TYR A O 1
ATOM 789 N N . PHE A 1 99 ? -35.510 4.114 50.986 1.00 88.56 99 PHE A N 1
ATOM 790 C CA . PHE A 1 99 ? -36.544 5.155 50.971 1.00 88.56 99 PHE A CA 1
ATOM 791 C C . PHE A 1 99 ? -36.649 5.867 49.616 1.00 88.56 99 PHE A C 1
ATOM 793 O O . PHE A 1 99 ? -37.747 6.259 49.224 1.00 88.56 99 PHE A O 1
ATOM 800 N N . ASN A 1 100 ? -35.548 5.975 48.867 1.00 87.06 100 ASN A N 1
ATOM 801 C CA . ASN A 1 100 ? -35.570 6.485 47.497 1.00 87.06 100 ASN A CA 1
ATOM 802 C C . ASN A 1 100 ? -36.347 5.545 46.557 1.00 87.06 100 ASN A C 1
ATOM 804 O O . ASN A 1 100 ? -37.276 5.971 45.881 1.00 87.06 100 ASN A O 1
ATOM 808 N N . ILE A 1 101 ? -36.033 4.245 46.572 1.00 83.62 101 ILE A N 1
ATOM 809 C CA . ILE A 1 101 ? -36.669 3.243 45.696 1.00 83.62 101 ILE A CA 1
ATOM 810 C C . ILE A 1 101 ? -38.162 3.077 46.014 1.00 83.62 101 ILE A C 1
ATOM 812 O O . ILE A 1 101 ? -38.975 2.855 45.119 1.00 83.62 101 ILE A O 1
ATOM 816 N N . THR A 1 102 ? -38.542 3.215 47.284 1.00 85.12 102 THR A N 1
ATOM 817 C CA . THR A 1 102 ? -39.946 3.129 47.717 1.00 85.12 102 THR A CA 1
ATOM 818 C C . THR A 1 102 ? -40.728 4.437 47.545 1.00 85.12 102 THR A C 1
ATOM 820 O O . THR A 1 102 ? -41.892 4.486 47.945 1.00 85.12 102 THR A O 1
ATOM 823 N N . ASN A 1 103 ? -40.130 5.479 46.946 1.00 83.12 103 ASN A N 1
ATOM 824 C CA . ASN A 1 103 ? -40.710 6.821 46.787 1.00 83.12 103 ASN A CA 1
ATOM 825 C C . ASN A 1 103 ? -41.175 7.446 48.116 1.00 83.12 103 ASN A C 1
ATOM 827 O O . ASN A 1 103 ? -42.208 8.108 48.189 1.00 83.12 103 ASN A O 1
ATOM 831 N N . ARG A 1 104 ? -40.418 7.217 49.193 1.00 86.88 104 ARG A N 1
ATOM 832 C CA . ARG A 1 104 ? -40.682 7.728 50.550 1.00 86.88 104 ARG A CA 1
ATOM 833 C C . ARG A 1 104 ? -39.500 8.532 51.093 1.00 86.88 104 ARG A C 1
ATOM 835 O O . ARG A 1 104 ? -39.287 8.580 52.301 1.00 86.88 104 ARG A O 1
ATOM 842 N N . LEU A 1 105 ? -38.722 9.159 50.209 1.00 84.19 105 LEU A N 1
ATOM 843 C CA . LEU A 1 105 ? -37.502 9.887 50.573 1.00 84.19 105 LEU A CA 1
ATOM 844 C C . LEU A 1 105 ? -37.764 11.039 51.557 1.00 84.19 105 LEU A C 1
ATOM 846 O O . LEU A 1 105 ? -36.923 11.325 52.403 1.00 84.19 105 LEU A O 1
ATOM 850 N N . GLU A 1 106 ? -38.958 11.630 51.509 1.00 84.00 106 GLU A N 1
ATOM 851 C CA . GLU A 1 106 ? -39.421 12.668 52.440 1.00 84.00 106 GLU A CA 1
ATOM 852 C C . GLU A 1 106 ? -39.477 12.190 53.905 1.00 84.00 106 GLU A C 1
ATOM 854 O O . GLU A 1 106 ? -39.377 12.996 54.825 1.00 84.00 106 GLU A O 1
ATOM 859 N N . GLN A 1 107 ? -39.590 10.877 54.149 1.00 85.00 107 GLN A N 1
ATOM 860 C CA . GLN A 1 107 ? -39.592 10.282 55.498 1.00 85.00 107 GLN A CA 1
ATOM 861 C C . GLN A 1 107 ? -38.177 10.085 56.069 1.00 85.00 107 GLN A C 1
ATOM 863 O O . GLN A 1 107 ? -38.014 9.685 57.229 1.00 85.00 107 GLN A O 1
ATOM 868 N N . PHE A 1 108 ? -37.149 10.323 55.254 1.00 88.00 108 PHE A N 1
ATOM 869 C CA . PHE A 1 108 ? -35.749 10.227 55.633 1.00 88.00 108 PHE A CA 1
ATOM 870 C C . PHE A 1 108 ? -35.150 11.640 55.751 1.00 88.00 108 PHE A C 1
ATOM 872 O O . PHE A 1 108 ? -35.357 12.455 54.848 1.00 88.00 108 PHE A O 1
ATOM 879 N N . PRO A 1 109 ? -34.375 11.946 56.810 1.00 86.00 109 PRO A N 1
ATOM 880 C CA . PRO A 1 109 ? -33.787 13.271 57.024 1.00 86.00 109 PRO A CA 1
ATOM 881 C C . PRO A 1 109 ? -32.597 13.526 56.079 1.00 86.00 109 PRO A C 1
ATOM 883 O O . PRO A 1 109 ? -31.447 13.607 56.499 1.00 86.00 109 PRO A O 1
ATOM 886 N N . HIS A 1 110 ? -32.858 13.614 54.775 1.00 81.88 110 HIS A N 1
ATOM 887 C CA . HIS A 1 110 ? -31.841 13.682 53.723 1.00 81.88 110 HIS A CA 1
ATOM 888 C C . HIS A 1 110 ? -31.178 15.062 53.579 1.00 81.88 110 HIS A C 1
ATOM 890 O O . HIS A 1 110 ? -30.099 15.141 52.996 1.00 81.88 110 HIS A O 1
ATOM 896 N N . GLU A 1 111 ? -31.803 16.119 54.105 1.00 81.12 111 GLU A N 1
ATOM 897 C CA . GLU A 1 111 ? -31.290 17.499 54.086 1.00 81.12 111 GLU A CA 1
ATOM 898 C C . GLU A 1 111 ? -30.234 17.761 55.173 1.00 81.12 111 GLU A C 1
ATOM 900 O O . GLU A 1 111 ? -29.507 18.752 55.118 1.00 81.12 111 GLU A O 1
ATOM 905 N N . LEU A 1 112 ? -30.127 16.868 56.162 1.00 84.44 112 LEU A N 1
ATOM 906 C CA . LEU A 1 112 ? -29.177 16.997 57.263 1.00 84.44 112 LEU A CA 1
ATOM 907 C C . LEU A 1 112 ? -27.817 16.364 56.919 1.00 84.44 112 LEU A C 1
ATOM 909 O O . LEU A 1 112 ? -27.768 15.380 56.174 1.00 84.44 112 LEU A O 1
ATOM 913 N N . PRO A 1 113 ? -26.705 16.856 57.500 1.00 84.06 113 PRO A N 1
ATOM 914 C CA . PRO A 1 113 ? -25.398 16.207 57.385 1.00 84.06 113 PRO A CA 1
ATOM 915 C C . PRO A 1 113 ? -25.437 14.767 57.913 1.00 84.06 113 PRO A C 1
ATOM 917 O O . PRO A 1 113 ? -26.079 14.516 58.931 1.00 84.06 113 PRO A O 1
ATOM 920 N N . GLU A 1 114 ? -24.713 13.835 57.276 1.00 80.31 114 GLU A N 1
ATOM 921 C CA . GLU A 1 114 ? -24.731 12.390 57.599 1.00 80.31 114 GLU A CA 1
ATOM 922 C C . GLU A 1 114 ? -24.553 12.091 59.101 1.00 80.31 114 GLU A C 1
ATOM 924 O O . GLU A 1 114 ? -25.234 11.223 59.645 1.00 80.31 114 GLU A O 1
ATOM 929 N N . SER A 1 115 ? -23.722 12.869 59.802 1.00 79.81 115 SER A N 1
ATOM 930 C CA . SER A 1 115 ? -23.473 12.740 61.246 1.00 79.81 115 SER A CA 1
ATOM 931 C C . SER A 1 115 ? -24.695 13.006 62.133 1.00 79.81 115 SER A C 1
ATOM 933 O O . SER A 1 115 ? -24.737 12.551 63.275 1.00 79.81 115 SER A O 1
ATOM 935 N N . GLN A 1 116 ? -25.694 13.729 61.625 1.00 84.19 116 GLN A N 1
ATOM 936 C CA . GLN A 1 116 ? -26.909 14.113 62.349 1.00 84.19 116 GLN A CA 1
ATOM 937 C C . GLN A 1 116 ? -28.149 13.351 61.869 1.00 84.19 116 GLN A C 1
ATOM 939 O O . GLN A 1 116 ? -29.199 13.422 62.510 1.00 84.19 116 GLN A O 1
ATOM 944 N N . GLN A 1 117 ? -28.051 12.603 60.765 1.00 86.12 117 GLN A N 1
ATOM 945 C CA . GLN A 1 117 ? -29.202 11.926 60.164 1.00 86.12 117 GLN A CA 1
ATOM 946 C C . GLN A 1 117 ? -29.793 10.869 61.094 1.00 86.12 117 GLN A C 1
ATOM 948 O O . GLN A 1 117 ? -31.006 10.827 61.250 1.00 86.12 117 GLN A O 1
ATOM 953 N N . ILE A 1 118 ? -28.954 10.072 61.767 1.00 85.81 118 ILE A N 1
ATOM 954 C CA . ILE A 1 118 ? -29.388 8.985 62.664 1.00 85.81 118 ILE A CA 1
ATOM 955 C C . ILE A 1 118 ? -30.201 9.517 63.854 1.00 85.81 118 ILE A C 1
ATOM 957 O O . ILE A 1 118 ? -31.201 8.914 64.234 1.00 85.81 118 ILE A O 1
ATOM 961 N N . GLN A 1 119 ? -29.797 10.656 64.422 1.00 86.75 119 GLN A N 1
ATOM 962 C CA . GLN A 1 119 ? -30.433 11.237 65.612 1.00 86.75 119 GLN A CA 1
ATOM 963 C C . GLN A 1 119 ? -31.791 11.883 65.309 1.00 86.75 119 GLN A C 1
ATOM 965 O O . GLN A 1 119 ? -32.623 11.999 66.202 1.00 86.75 119 GLN A O 1
ATOM 970 N N . ASN A 1 120 ? -32.019 12.274 64.054 1.00 88.69 120 ASN A N 1
ATOM 971 C CA . ASN A 1 120 ? -33.232 12.964 63.612 1.00 88.69 120 ASN A CA 1
ATOM 972 C C . ASN A 1 120 ? -34.193 12.050 62.832 1.00 88.69 120 ASN A C 1
ATOM 974 O O . ASN A 1 120 ? -35.149 12.525 62.219 1.00 88.69 120 ASN A O 1
ATOM 978 N N . MET A 1 121 ? -33.950 10.736 62.821 1.00 89.69 121 MET A N 1
ATOM 979 C CA . MET A 1 121 ? -34.859 9.783 62.186 1.00 89.69 121 MET A CA 1
ATOM 980 C C . MET A 1 121 ? -36.150 9.634 62.993 1.00 89.69 121 MET A C 1
ATOM 982 O O . MET A 1 121 ? -36.128 9.531 64.218 1.00 89.69 121 MET A O 1
ATOM 986 N N . SER A 1 122 ? -37.284 9.523 62.296 1.00 90.56 122 SER A N 1
ATOM 987 C CA . SER A 1 122 ? -38.524 9.060 62.925 1.00 90.56 122 SER A CA 1
ATOM 988 C C . SER A 1 122 ? -38.349 7.637 63.476 1.00 90.56 122 SER A C 1
ATOM 990 O O . SER A 1 122 ? -37.520 6.874 62.975 1.00 90.56 122 SER A O 1
ATOM 992 N N . LEU A 1 123 ? -39.162 7.233 64.458 1.00 89.19 123 LEU A N 1
ATOM 993 C CA . LEU A 1 123 ? -39.0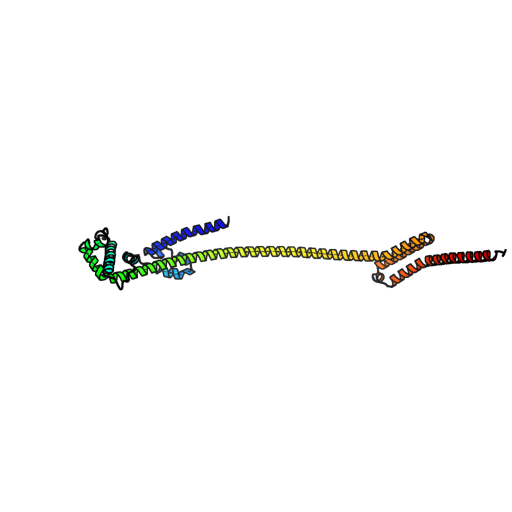89 5.887 65.046 1.00 89.19 123 LEU A CA 1
ATOM 994 C C . LEU A 1 123 ? -39.199 4.771 63.985 1.00 89.19 123 LEU A C 1
ATOM 996 O O . LEU A 1 123 ? -38.478 3.775 64.047 1.00 89.19 123 LEU A O 1
ATOM 1000 N N . ALA A 1 124 ? -40.061 4.957 62.982 1.00 87.69 124 ALA A N 1
ATOM 1001 C CA . ALA A 1 124 ? -40.242 4.006 61.886 1.00 87.69 124 ALA A CA 1
ATOM 1002 C C . ALA A 1 124 ? -39.016 3.951 60.952 1.00 87.69 124 ALA A C 1
ATOM 1004 O O . ALA A 1 124 ? -38.552 2.868 60.580 1.00 87.69 124 ALA A O 1
ATOM 1005 N N . THR A 1 125 ? -38.449 5.113 60.615 1.00 89.25 125 THR A N 1
ATOM 1006 C CA . THR A 1 125 ? -37.228 5.227 59.800 1.00 89.25 125 THR A CA 1
ATOM 1007 C C . THR A 1 125 ? -36.031 4.611 60.528 1.00 89.25 125 THR A C 1
ATOM 1009 O O . THR A 1 125 ? -35.269 3.848 59.936 1.00 89.25 125 THR A O 1
ATOM 1012 N N . TYR A 1 126 ? -35.912 4.861 61.833 1.00 91.44 126 TYR A N 1
ATOM 1013 C CA . TYR A 1 126 ? -34.855 4.317 62.682 1.00 91.44 126 TYR A CA 1
ATOM 1014 C C . TYR A 1 126 ? -34.938 2.791 62.818 1.00 91.44 126 TYR A C 1
ATOM 1016 O O . TYR A 1 126 ? -33.919 2.107 62.742 1.00 91.44 126 TYR A O 1
ATOM 1024 N N . SER A 1 127 ? -36.144 2.230 62.957 1.00 90.06 127 SER A N 1
ATOM 1025 C CA . SER A 1 127 ? -36.340 0.773 62.967 1.00 90.06 127 SER A CA 1
ATOM 1026 C C . SER A 1 127 ? -35.874 0.129 61.656 1.00 90.06 127 SER A C 1
ATOM 1028 O O . SER A 1 127 ? -35.167 -0.879 61.678 1.00 90.06 127 SER A O 1
ATOM 1030 N N . THR A 1 128 ? -36.184 0.758 60.519 1.00 88.88 128 THR A N 1
ATOM 1031 C CA . THR A 1 128 ? -35.717 0.307 59.198 1.00 88.88 128 THR A CA 1
ATOM 1032 C C . THR A 1 128 ? -34.191 0.381 59.094 1.00 88.88 128 THR A C 1
ATOM 1034 O O . THR A 1 128 ? -33.557 -0.578 58.654 1.00 88.88 128 THR A O 1
ATOM 1037 N N . TYR A 1 129 ? -33.590 1.478 59.565 1.00 92.94 129 TYR A N 1
ATOM 1038 C CA . TYR A 1 129 ? -32.137 1.634 59.647 1.00 92.94 129 TYR A CA 1
ATOM 1039 C C . TYR A 1 129 ? -31.478 0.525 60.477 1.00 92.94 129 TYR A C 1
ATOM 1041 O O . TYR A 1 129 ? -30.489 -0.056 60.038 1.00 92.94 129 TYR A O 1
ATOM 1049 N N . GLN A 1 130 ? -32.041 0.172 61.636 1.00 91.62 130 GLN A N 1
ATOM 1050 C CA . GLN A 1 130 ? -31.504 -0.894 62.487 1.00 91.62 130 GLN A CA 1
ATOM 1051 C C . GLN A 1 130 ? -31.534 -2.264 61.801 1.00 91.62 130 GLN A C 1
ATOM 1053 O O . GLN A 1 130 ? -30.548 -3.000 61.845 1.00 91.62 130 GLN A O 1
ATOM 1058 N N . ILE A 1 131 ? -32.627 -2.592 61.106 1.00 90.56 131 ILE A N 1
ATOM 1059 C CA . ILE A 1 131 ? -32.733 -3.841 60.335 1.00 90.56 131 ILE A CA 1
ATOM 1060 C C . ILE A 1 131 ? -31.662 -3.880 59.235 1.00 90.56 131 ILE A C 1
ATOM 1062 O O . ILE A 1 131 ? -30.949 -4.875 59.087 1.00 90.56 131 ILE A O 1
ATOM 1066 N N . LEU A 1 132 ? -31.495 -2.782 58.496 1.00 89.75 132 LEU A N 1
ATOM 1067 C CA . LEU A 1 132 ? -30.477 -2.681 57.450 1.00 89.75 132 LEU A CA 1
ATOM 1068 C C . LEU A 1 132 ? -29.049 -2.700 58.021 1.00 89.75 132 LEU A C 1
ATOM 1070 O O . LEU A 1 132 ? -28.164 -3.277 57.392 1.00 89.75 132 LEU A O 1
ATOM 1074 N N . LYS A 1 133 ? -28.825 -2.155 59.226 1.00 91.75 133 LYS A N 1
ATOM 1075 C CA . LYS A 1 133 ? -27.544 -2.228 59.950 1.00 91.75 133 LYS A CA 1
ATOM 1076 C C . LYS A 1 133 ? -27.190 -3.663 60.337 1.00 91.75 133 LYS A C 1
ATOM 1078 O O . LYS A 1 133 ? -26.047 -4.072 60.146 1.00 91.75 133 LYS A O 1
ATOM 1083 N N . ILE A 1 134 ? -28.156 -4.453 60.809 1.00 91.75 134 ILE A N 1
ATOM 1084 C CA . ILE A 1 134 ? -27.948 -5.876 61.135 1.00 91.75 134 ILE A CA 1
ATOM 1085 C C . ILE A 1 134 ? -27.548 -6.668 59.882 1.00 91.75 134 ILE A C 1
ATOM 1087 O O . ILE A 1 134 ? -26.614 -7.470 59.920 1.00 91.75 134 ILE A O 1
ATOM 1091 N N . HIS A 1 135 ? -28.209 -6.410 58.752 1.00 90.88 135 HIS A N 1
ATOM 1092 C CA . HIS A 1 135 ? -27.971 -7.125 57.493 1.00 90.88 135 HIS A CA 1
ATOM 1093 C C . HIS A 1 135 ? -26.942 -6.456 56.569 1.00 90.88 135 HIS A C 1
ATOM 1095 O O . HIS A 1 135 ? -26.787 -6.864 55.416 1.00 90.88 135 HIS A O 1
ATOM 1101 N N . VAL A 1 136 ? -26.192 -5.470 57.068 1.00 90.31 136 VAL A N 1
ATOM 1102 C CA . VAL A 1 136 ? -25.302 -4.627 56.257 1.00 90.31 136 VAL A CA 1
ATOM 1103 C C . VAL A 1 136 ? -24.226 -5.423 55.519 1.00 90.31 136 VAL A C 1
ATOM 1105 O O . VAL A 1 136 ? -23.899 -5.100 54.382 1.00 90.31 136 VAL A O 1
ATOM 1108 N N . THR A 1 137 ? -23.716 -6.504 56.117 1.00 88.25 137 THR A N 1
ATOM 1109 C CA . THR A 1 137 ? -22.718 -7.377 55.482 1.00 88.25 137 THR A CA 1
ATOM 1110 C C . THR A 1 137 ? -23.308 -8.112 54.275 1.00 88.25 137 THR A C 1
ATOM 1112 O O . THR A 1 137 ? -22.701 -8.114 53.208 1.00 88.25 137 THR A O 1
ATOM 1115 N N . HIS A 1 138 ? -24.516 -8.673 54.397 1.00 88.12 138 HIS A N 1
ATOM 1116 C CA . HIS A 1 138 ? -25.194 -9.336 53.277 1.00 88.12 138 HIS A CA 1
ATOM 1117 C C . HIS A 1 138 ? -25.564 -8.341 52.171 1.00 88.12 138 HIS A C 1
ATOM 1119 O O . HIS A 1 138 ? -25.394 -8.644 50.993 1.00 88.12 138 HIS A O 1
ATOM 1125 N N . LEU A 1 139 ? -26.008 -7.138 52.545 1.00 86.06 139 LEU A N 1
ATOM 1126 C CA . LEU A 1 139 ? -26.292 -6.061 51.595 1.00 86.06 139 LEU A CA 1
ATOM 1127 C C . LEU A 1 139 ? -25.027 -5.568 50.884 1.00 86.06 139 LEU A C 1
ATOM 1129 O O . LEU A 1 139 ? -25.077 -5.297 49.690 1.00 86.06 139 LEU A O 1
ATOM 1133 N N . CYS A 1 140 ? -23.891 -5.503 51.586 1.00 86.56 140 CYS A N 1
ATOM 1134 C CA . CYS A 1 140 ? -22.590 -5.184 50.998 1.00 86.56 140 CYS A CA 1
ATOM 1135 C C . CYS A 1 140 ? -22.207 -6.220 49.937 1.00 86.56 140 CYS A C 1
ATOM 1137 O O . CYS A 1 140 ? -21.860 -5.850 48.821 1.00 86.56 140 CYS A O 1
ATOM 1139 N N . TYR A 1 141 ? -22.340 -7.513 50.247 1.00 86.25 141 TYR A N 1
ATOM 1140 C CA . TYR A 1 141 ? -22.084 -8.591 49.289 1.00 86.25 141 TYR A CA 1
ATOM 1141 C C . TYR A 1 141 ? -22.994 -8.524 48.067 1.00 86.25 141 TYR A C 1
ATOM 1143 O O . TYR A 1 141 ? -22.504 -8.504 46.941 1.00 86.25 141 TYR A O 1
ATOM 1151 N N . PHE A 1 142 ? -24.301 -8.397 48.291 1.00 84.81 142 PHE A N 1
ATOM 1152 C CA . PHE A 1 142 ? -25.276 -8.269 47.216 1.00 84.81 142 PHE A CA 1
ATOM 1153 C C . PHE A 1 142 ? -24.970 -7.071 46.311 1.00 84.81 142 PHE A C 1
ATOM 1155 O O . PHE A 1 142 ? -24.868 -7.213 45.096 1.00 84.81 142 PHE A O 1
ATOM 1162 N N . ALA A 1 143 ? -24.764 -5.888 46.892 1.00 82.88 143 ALA A N 1
ATOM 1163 C CA . ALA A 1 143 ? -24.466 -4.695 46.115 1.00 82.88 143 ALA A CA 1
ATOM 1164 C C . ALA A 1 143 ? -23.113 -4.804 45.388 1.00 82.88 143 ALA A C 1
ATOM 1166 O O . ALA A 1 143 ? -22.981 -4.249 44.296 1.00 82.88 143 ALA A O 1
ATOM 1167 N N . ARG A 1 144 ? -22.128 -5.525 45.950 1.00 82.50 144 ARG A N 1
ATOM 1168 C CA . ARG A 1 144 ? -20.821 -5.764 45.317 1.00 82.50 144 ARG A CA 1
ATOM 1169 C C . ARG A 1 144 ? -20.960 -6.663 44.097 1.00 82.50 144 ARG A C 1
ATOM 1171 O O . ARG A 1 144 ? -20.385 -6.349 43.058 1.00 82.50 144 ARG A O 1
ATOM 1178 N N . ASP A 1 145 ? -21.745 -7.728 44.201 1.00 80.12 145 ASP A N 1
ATOM 1179 C CA . ASP A 1 145 ? -22.023 -8.623 43.077 1.00 80.12 145 ASP A CA 1
ATOM 1180 C C . ASP A 1 145 ? -22.783 -7.879 41.968 1.00 80.12 145 ASP A C 1
ATOM 1182 O O . ASP A 1 145 ? -22.408 -7.952 40.796 1.00 80.12 145 ASP A O 1
ATOM 1186 N N . THR A 1 146 ? -23.776 -7.059 42.327 1.00 78.00 146 THR A N 1
ATOM 1187 C CA . THR A 1 146 ? -24.497 -6.205 41.368 1.00 78.00 146 THR A CA 1
ATOM 1188 C C . THR A 1 146 ? -23.579 -5.163 40.722 1.00 78.00 146 THR A C 1
ATOM 1190 O O . THR A 1 146 ? -23.644 -4.948 39.511 1.00 78.00 146 THR A O 1
ATOM 1193 N N . LEU A 1 147 ? -22.672 -4.548 41.490 1.00 79.12 147 LEU A N 1
ATOM 1194 C CA . LEU A 1 147 ? -21.682 -3.610 40.960 1.00 79.12 147 LEU A CA 1
ATOM 1195 C C . LEU A 1 147 ? -20.708 -4.304 40.001 1.00 79.12 147 LEU A C 1
ATOM 1197 O O . LEU A 1 147 ? -20.424 -3.771 38.930 1.00 79.12 147 LEU A O 1
ATOM 1201 N N . MET A 1 148 ? -20.227 -5.499 40.343 1.00 77.94 148 MET A N 1
ATOM 1202 C CA . MET A 1 148 ? -19.341 -6.276 39.476 1.00 77.94 148 MET A CA 1
ATOM 1203 C C . MET A 1 148 ? -20.041 -6.660 38.170 1.00 77.94 148 MET A C 1
ATOM 1205 O O . MET A 1 148 ? -19.448 -6.541 37.095 1.00 77.94 148 MET A O 1
ATOM 1209 N N . ASN A 1 149 ? -21.318 -7.042 38.239 1.00 75.50 149 ASN A N 1
ATOM 1210 C CA . ASN A 1 149 ? -22.137 -7.310 37.060 1.00 75.50 149 ASN A CA 1
ATOM 1211 C C . ASN A 1 149 ? -22.335 -6.051 36.205 1.00 75.50 149 ASN A C 1
ATOM 1213 O O . ASN A 1 149 ? -22.231 -6.133 34.982 1.00 75.50 149 ASN A O 1
ATOM 1217 N N . SER A 1 150 ? -22.546 -4.883 36.821 1.00 73.19 150 SER A N 1
ATOM 1218 C CA . SER A 1 150 ? -22.639 -3.597 36.115 1.00 73.19 150 SER A CA 1
ATOM 1219 C C . SER A 1 150 ? -21.313 -3.189 35.459 1.00 73.19 150 SER A C 1
ATOM 1221 O O . SER A 1 150 ? -21.314 -2.804 34.297 1.00 73.19 150 SER A O 1
ATOM 1223 N N . ILE A 1 151 ? -20.172 -3.328 36.139 1.00 74.25 151 ILE A N 1
ATOM 1224 C CA . ILE A 1 151 ? -18.851 -3.020 35.557 1.00 74.25 151 ILE A CA 1
ATOM 1225 C C . ILE A 1 151 ? -18.530 -3.984 34.410 1.00 74.25 151 ILE A C 1
ATOM 1227 O O . ILE A 1 151 ? -18.009 -3.580 33.371 1.00 74.25 151 ILE A O 1
ATOM 1231 N N . THR A 1 152 ? -18.834 -5.270 34.588 1.00 74.56 152 THR A N 1
ATOM 1232 C CA . THR A 1 152 ? -18.649 -6.283 33.540 1.00 74.56 152 THR A CA 1
ATOM 1233 C C . THR A 1 152 ? -19.539 -5.979 32.338 1.00 74.56 152 THR A C 1
ATOM 1235 O O . THR A 1 152 ? -19.081 -6.062 31.203 1.00 74.56 152 THR A O 1
ATOM 1238 N N . SER A 1 153 ? -20.773 -5.545 32.589 1.00 70.75 153 SER A N 1
ATOM 1239 C CA . SER A 1 153 ? -21.710 -5.063 31.575 1.00 70.75 153 SER A CA 1
ATOM 1240 C C . SER A 1 153 ? -21.159 -3.869 30.797 1.00 70.75 153 SER A C 1
ATOM 1242 O O . SER A 1 153 ? -21.092 -3.932 29.574 1.00 70.75 153 SER A O 1
ATOM 1244 N N . ASP A 1 154 ? -20.669 -2.830 31.479 1.00 72.44 154 ASP A N 1
ATOM 1245 C CA . ASP A 1 154 ? -20.066 -1.657 30.831 1.00 72.44 154 ASP A CA 1
ATOM 1246 C C . ASP A 1 154 ? -18.861 -2.047 29.959 1.00 72.44 154 ASP A C 1
ATOM 1248 O O . ASP A 1 154 ? -18.705 -1.556 28.839 1.00 72.44 154 ASP A O 1
ATOM 1252 N N . ARG A 1 155 ? -18.025 -2.981 30.435 1.00 73.50 155 ARG A N 1
ATOM 1253 C CA . ARG A 1 155 ? -16.899 -3.519 29.654 1.00 73.50 155 ARG A CA 1
ATOM 1254 C C . ARG A 1 155 ? -17.359 -4.305 28.431 1.00 73.50 155 ARG A C 1
ATOM 1256 O O . ARG A 1 155 ? -16.731 -4.189 27.384 1.00 73.50 155 ARG A O 1
ATOM 1263 N N . LEU A 1 156 ? -18.429 -5.090 28.542 1.00 71.44 156 LEU A N 1
ATOM 1264 C CA . LEU A 1 156 ? -19.010 -5.813 27.408 1.00 71.44 156 LEU A CA 1
ATOM 1265 C C . LEU A 1 156 ? -19.585 -4.852 26.364 1.00 71.44 156 LEU A C 1
ATOM 1267 O O . LEU A 1 156 ? -19.388 -5.073 25.172 1.00 71.44 156 LEU A O 1
ATOM 1271 N N . ILE A 1 157 ? -20.231 -3.767 26.798 1.00 71.00 157 ILE A N 1
ATOM 1272 C CA . ILE A 1 157 ? -20.729 -2.720 25.897 1.00 71.00 157 ILE A CA 1
ATOM 1273 C C . ILE A 1 157 ? -19.557 -2.028 25.189 1.00 71.00 157 ILE A C 1
ATOM 1275 O O . ILE A 1 157 ? -19.595 -1.847 23.974 1.00 71.00 157 ILE A O 1
ATOM 1279 N N . TYR A 1 158 ? -18.488 -1.694 25.917 1.00 74.25 158 TYR A N 1
ATOM 1280 C CA . TYR A 1 158 ? -17.280 -1.119 25.321 1.00 74.25 158 TYR A CA 1
ATOM 1281 C C . TYR A 1 158 ? -16.636 -2.062 24.295 1.00 74.25 158 TYR A C 1
ATOM 1283 O O . TYR A 1 158 ? -16.297 -1.648 23.189 1.00 74.25 158 TYR A O 1
ATOM 1291 N N . LEU A 1 159 ? -16.520 -3.351 24.627 1.00 73.44 159 LEU A N 1
ATOM 1292 C CA . LEU A 1 159 ? -16.037 -4.364 23.689 1.00 73.44 159 LEU A CA 1
ATOM 1293 C C . LEU A 1 159 ? -16.924 -4.446 22.446 1.00 73.44 159 LEU A C 1
ATOM 1295 O O . LEU A 1 159 ? -16.404 -4.583 21.341 1.00 73.44 159 LEU A O 1
ATOM 1299 N N . PHE A 1 160 ? -18.243 -4.335 22.610 1.00 72.25 160 PHE A N 1
ATOM 1300 C CA . PHE A 1 160 ? -19.167 -4.320 21.485 1.00 72.25 160 PHE A CA 1
ATOM 1301 C C . PHE A 1 160 ? -18.915 -3.137 20.546 1.00 72.25 160 PHE A C 1
ATOM 1303 O O . PHE A 1 160 ? -18.794 -3.338 19.337 1.00 72.25 160 PHE A O 1
ATOM 1310 N N . ASP A 1 161 ? -18.763 -1.934 21.095 1.00 74.06 161 ASP A N 1
ATOM 1311 C CA . ASP A 1 161 ? -18.443 -0.735 20.318 1.00 74.06 161 ASP A CA 1
ATOM 1312 C C . ASP A 1 161 ? -17.109 -0.880 19.564 1.00 74.06 161 ASP A C 1
ATOM 1314 O O . ASP A 1 161 ? -17.034 -0.629 18.358 1.00 74.06 161 ASP A O 1
ATOM 1318 N N . CYS A 1 162 ? -16.075 -1.410 20.229 1.00 73.19 162 CYS A N 1
ATOM 1319 C CA . CYS A 1 162 ? -14.791 -1.701 19.591 1.00 73.19 162 CYS A CA 1
ATOM 1320 C C . CYS A 1 162 ? -14.915 -2.699 18.430 1.00 73.19 162 CYS A C 1
ATOM 1322 O O . CYS A 1 162 ? -14.311 -2.483 17.377 1.00 73.19 162 CYS A O 1
ATOM 1324 N N . VAL A 1 163 ? -15.687 -3.779 18.592 1.00 70.19 163 VAL A N 1
ATOM 1325 C CA . VAL A 1 163 ? -15.876 -4.794 17.539 1.00 70.19 163 VAL A CA 1
ATOM 1326 C C . VAL A 1 163 ? -16.622 -4.210 16.339 1.00 70.19 163 VAL A C 1
ATOM 1328 O O . VAL A 1 163 ? -16.218 -4.443 15.196 1.00 70.19 163 VAL A O 1
ATOM 1331 N N . VAL A 1 164 ? -17.675 -3.423 16.568 1.00 74.00 164 VAL A N 1
ATOM 1332 C CA . VAL A 1 164 ? -18.427 -2.766 15.485 1.00 74.00 164 VAL A CA 1
ATOM 1333 C C . VAL A 1 164 ? -17.551 -1.756 14.745 1.00 74.00 164 VAL A C 1
ATOM 1335 O O . VAL A 1 164 ? -17.511 -1.771 13.514 1.00 74.00 164 VAL A O 1
ATOM 1338 N N . SER A 1 165 ? -16.810 -0.922 15.475 1.00 71.56 165 SER A N 1
ATOM 1339 C CA . SER A 1 165 ? -15.885 0.055 14.891 1.00 71.56 165 SER A CA 1
ATOM 1340 C C . SER A 1 165 ? -14.799 -0.628 14.053 1.00 71.56 165 SER A C 1
ATOM 1342 O O . SER A 1 165 ? -14.593 -0.280 12.890 1.00 71.56 165 SER A O 1
ATOM 1344 N N . SER A 1 166 ? -14.188 -1.692 14.585 1.00 69.50 166 SER A N 1
ATOM 1345 C CA . SER A 1 166 ? -13.205 -2.493 13.851 1.00 69.50 166 SER A CA 1
ATOM 1346 C C . SER A 1 166 ? -13.792 -3.130 12.589 1.00 69.50 166 SER A C 1
ATOM 1348 O O . SER A 1 166 ? -13.146 -3.104 11.541 1.00 69.50 166 SER A O 1
ATOM 1350 N N . SER A 1 167 ? -15.026 -3.640 12.653 1.00 70.94 167 SER A N 1
ATOM 1351 C CA . SER A 1 167 ? -15.704 -4.223 11.487 1.00 70.94 167 SER A CA 1
ATOM 1352 C C . SER A 1 167 ? -15.906 -3.187 10.375 1.00 70.94 167 SER A C 1
ATOM 1354 O O . SER A 1 167 ? -15.612 -3.475 9.215 1.00 70.94 167 SER A O 1
ATOM 1356 N N . LYS A 1 168 ? -16.320 -1.961 10.726 1.00 73.69 168 LYS A N 1
ATOM 1357 C CA . LYS A 1 168 ? -16.453 -0.849 9.769 1.00 73.69 168 LYS A CA 1
ATOM 1358 C C . LYS A 1 168 ? -15.114 -0.470 9.137 1.00 73.69 168 LYS A C 1
ATOM 1360 O O . LYS A 1 168 ? -15.042 -0.247 7.931 1.00 73.69 168 LYS A O 1
ATOM 1365 N N . SER A 1 169 ? -14.040 -0.416 9.927 1.00 73.44 169 SER A N 1
ATOM 1366 C CA . SER A 1 169 ? -12.704 -0.135 9.388 1.00 73.44 169 SER A CA 1
ATOM 1367 C C . SER A 1 169 ? -12.260 -1.202 8.385 1.00 73.44 169 SER A C 1
ATOM 1369 O O . SER A 1 169 ? -11.733 -0.855 7.332 1.00 73.44 169 SER A O 1
ATOM 1371 N N . ILE A 1 170 ? -12.504 -2.486 8.672 1.00 71.19 170 ILE A N 1
ATOM 1372 C CA . ILE A 1 170 ? -12.176 -3.594 7.757 1.00 71.19 170 ILE A CA 1
ATOM 1373 C C . ILE A 1 170 ? -12.929 -3.455 6.427 1.00 71.19 170 ILE A C 1
ATOM 1375 O O . ILE A 1 170 ? -12.328 -3.635 5.369 1.00 71.19 170 ILE A O 1
ATOM 1379 N N . GLU A 1 171 ? -14.214 -3.101 6.464 1.00 74.56 171 GLU A N 1
ATOM 1380 C CA . GLU A 1 171 ? -15.008 -2.857 5.254 1.00 74.56 171 GLU A CA 1
ATOM 1381 C C . GLU A 1 171 ? -14.445 -1.688 4.430 1.00 74.56 171 GLU A C 1
ATOM 1383 O O . GLU A 1 171 ? -14.236 -1.823 3.222 1.00 74.56 171 GLU A O 1
ATOM 1388 N N . SER A 1 172 ? -14.100 -0.573 5.085 1.00 74.31 172 SER A N 1
ATOM 1389 C CA . SER A 1 172 ? -13.456 0.572 4.427 1.00 74.31 172 SER A CA 1
ATOM 1390 C C . SER A 1 172 ? -12.142 0.177 3.747 1.00 74.31 172 SER A C 1
ATOM 1392 O O . SER A 1 172 ? -11.920 0.527 2.588 1.00 74.31 172 SER A O 1
ATOM 1394 N N . TYR A 1 173 ? -11.293 -0.599 4.428 1.00 72.44 173 TYR A N 1
ATOM 1395 C CA . TYR A 1 173 ? -10.041 -1.095 3.850 1.00 72.44 173 TYR A CA 1
ATOM 1396 C C . TYR A 1 173 ? -10.272 -2.024 2.658 1.00 72.44 173 TYR A C 1
ATOM 1398 O O . TYR A 1 173 ? -9.525 -1.960 1.682 1.00 72.44 173 TYR A O 1
ATOM 1406 N N . SER A 1 174 ? -11.300 -2.872 2.711 1.00 76.12 174 SER A N 1
ATOM 1407 C CA . SER A 1 174 ? -11.664 -3.740 1.589 1.00 76.12 174 SER A CA 1
ATOM 1408 C C . SER A 1 174 ? -12.038 -2.922 0.349 1.00 76.12 174 SER A C 1
ATOM 1410 O O . SER A 1 174 ? -11.559 -3.212 -0.748 1.00 76.12 174 SER A O 1
ATOM 1412 N N . ASN A 1 175 ? -12.833 -1.865 0.526 1.00 81.25 175 ASN A N 1
ATOM 1413 C CA . ASN A 1 175 ? -13.251 -0.986 -0.569 1.00 81.25 175 ASN A CA 1
ATOM 1414 C C . ASN A 1 175 ? -12.067 -0.198 -1.160 1.00 81.25 175 ASN A C 1
ATOM 1416 O O . ASN A 1 175 ? -11.913 -0.125 -2.382 1.00 81.25 175 ASN A O 1
ATOM 1420 N N . GLU A 1 176 ? -11.186 0.347 -0.315 1.00 79.38 176 GLU A N 1
ATOM 1421 C CA . GLU A 1 176 ? -9.961 1.022 -0.770 1.00 79.38 176 GLU A CA 1
ATOM 1422 C C . GLU A 1 176 ? -9.024 0.069 -1.525 1.00 79.38 176 GLU A C 1
ATOM 1424 O O . GLU A 1 176 ? -8.415 0.444 -2.536 1.00 79.38 176 GLU A O 1
ATOM 1429 N N . PHE A 1 177 ? -8.922 -1.181 -1.068 1.00 78.56 177 PHE A N 1
ATOM 1430 C CA . PHE A 1 177 ? -8.123 -2.206 -1.729 1.00 78.56 177 PHE A CA 1
ATOM 1431 C C . PHE A 1 177 ? -8.670 -2.543 -3.121 1.00 78.56 177 PHE A C 1
ATOM 1433 O O . PHE A 1 177 ? -7.901 -2.607 -4.084 1.00 78.56 177 PHE A O 1
ATOM 1440 N N . GLU A 1 178 ? -9.987 -2.703 -3.262 1.00 84.62 178 GLU A N 1
ATOM 1441 C CA . GLU A 1 178 ? -10.633 -2.949 -4.556 1.00 84.62 178 GLU A CA 1
ATOM 1442 C C . GLU A 1 178 ? -10.417 -1.782 -5.533 1.00 84.62 178 GLU A C 1
ATOM 1444 O O . GLU A 1 178 ? -10.046 -1.987 -6.698 1.00 84.62 178 GLU A O 1
ATOM 1449 N N . GLN A 1 179 ? -10.555 -0.544 -5.051 1.00 85.50 179 GLN A N 1
ATOM 1450 C CA . GLN A 1 179 ? -10.303 0.650 -5.854 1.00 85.50 179 GLN A CA 1
ATOM 1451 C C . GLN A 1 179 ? -8.838 0.726 -6.310 1.00 85.50 179 GLN A C 1
ATOM 1453 O O . GLN A 1 179 ? -8.561 0.985 -7.486 1.00 85.50 179 GLN A O 1
ATOM 1458 N N . THR A 1 180 ? -7.897 0.448 -5.405 1.00 81.50 180 THR A N 1
ATOM 1459 C CA . THR A 1 180 ? -6.457 0.432 -5.708 1.00 81.50 180 THR A CA 1
ATOM 1460 C C . THR A 1 180 ? -6.112 -0.671 -6.710 1.00 81.50 180 THR A C 1
ATOM 1462 O O . THR A 1 180 ? -5.355 -0.440 -7.654 1.00 81.50 180 THR A O 1
ATOM 1465 N N . SER A 1 181 ? -6.708 -1.856 -6.561 1.00 82.81 181 SER A N 1
ATOM 1466 C CA . SER A 1 181 ? -6.558 -2.972 -7.500 1.00 82.81 181 SER A CA 1
ATOM 1467 C C . SER A 1 181 ? -7.031 -2.589 -8.907 1.00 82.81 181 SER A C 1
ATOM 1469 O O . SER A 1 181 ? -6.313 -2.795 -9.888 1.00 82.81 181 SER A O 1
ATOM 1471 N N . THR A 1 182 ? -8.187 -1.930 -9.009 1.00 86.19 182 THR A N 1
ATOM 1472 C CA . THR A 1 182 ? -8.737 -1.443 -10.284 1.00 86.19 182 THR A CA 1
ATOM 1473 C C . THR A 1 182 ? -7.824 -0.396 -10.937 1.00 86.19 182 THR A C 1
ATOM 1475 O O . THR A 1 182 ? -7.553 -0.460 -12.138 1.00 86.19 182 THR A O 1
ATOM 1478 N N . GLN A 1 183 ? -7.282 0.543 -10.154 1.00 87.00 183 GLN A N 1
ATOM 1479 C CA . GLN A 1 183 ? -6.313 1.532 -10.648 1.00 87.00 183 GLN A CA 1
ATOM 1480 C C . GLN A 1 183 ? -5.011 0.884 -11.137 1.00 87.00 183 GLN A C 1
ATOM 1482 O O . GLN A 1 183 ? -4.464 1.282 -12.173 1.00 87.00 183 GLN A O 1
ATOM 1487 N N . LEU A 1 184 ? -4.522 -0.133 -10.423 1.00 81.56 184 LEU A N 1
ATOM 1488 C CA . LEU A 1 184 ? -3.328 -0.875 -10.814 1.00 81.56 184 LEU A CA 1
ATOM 1489 C C . LEU A 1 184 ? -3.553 -1.611 -12.138 1.00 81.56 184 LEU A C 1
ATOM 1491 O O . LEU A 1 184 ? -2.713 -1.520 -13.030 1.00 81.56 184 LEU A O 1
ATOM 1495 N N . GLN A 1 185 ? -4.702 -2.273 -12.304 1.00 85.38 185 GLN A N 1
ATOM 1496 C CA . GLN A 1 185 ? -5.070 -2.927 -13.564 1.00 85.38 185 GLN A CA 1
ATOM 1497 C C . GLN A 1 185 ? -5.113 -1.932 -14.732 1.00 85.38 185 GLN A C 1
ATOM 1499 O O . GLN A 1 185 ? -4.546 -2.212 -15.790 1.00 85.38 185 GLN A O 1
ATOM 1504 N N . GLY A 1 186 ? -5.703 -0.748 -14.530 1.00 89.38 186 GLY A N 1
ATOM 1505 C CA . GLY A 1 186 ? -5.705 0.319 -15.537 1.00 89.38 186 GLY A CA 1
ATOM 1506 C C . GLY A 1 186 ? -4.295 0.797 -15.904 1.00 89.38 186 GLY A C 1
ATOM 1507 O O . GLY A 1 186 ? -3.978 0.966 -17.080 1.00 89.38 186 GLY A O 1
ATOM 1508 N N . THR A 1 187 ? -3.416 0.940 -14.910 1.00 84.62 187 THR A N 1
ATOM 1509 C CA . THR A 1 187 ? -2.014 1.342 -15.124 1.00 84.62 187 THR A CA 1
ATOM 1510 C C . THR A 1 187 ? -1.226 0.271 -15.880 1.00 84.62 187 THR A C 1
ATOM 1512 O O . THR A 1 187 ? -0.466 0.585 -16.795 1.00 84.62 187 THR A O 1
ATOM 1515 N N . VAL A 1 188 ? -1.418 -1.006 -15.538 1.00 84.06 188 VAL A N 1
ATOM 1516 C CA . VAL A 1 188 ? -0.785 -2.133 -16.241 1.00 84.06 188 VAL A CA 1
ATOM 1517 C C . VAL A 1 188 ? -1.251 -2.197 -17.697 1.00 84.06 188 VAL A C 1
ATOM 1519 O O . VAL A 1 188 ? -0.426 -2.420 -18.585 1.00 84.06 188 VAL A O 1
ATOM 1522 N N . ALA A 1 189 ? -2.538 -1.953 -17.962 1.00 88.69 189 ALA A N 1
ATOM 1523 C CA . ALA A 1 189 ? -3.067 -1.892 -19.321 1.00 88.69 189 ALA A CA 1
ATOM 1524 C C . ALA A 1 189 ? -2.425 -0.757 -20.145 1.00 88.69 189 ALA A C 1
ATOM 1526 O O . ALA A 1 189 ? -1.980 -1.007 -21.266 1.00 88.69 189 ALA A O 1
ATOM 1527 N N . ASP A 1 190 ? -2.289 0.448 -19.577 1.00 91.12 190 ASP A N 1
ATOM 1528 C CA . ASP A 1 190 ? -1.616 1.587 -20.231 1.00 91.12 190 ASP A CA 1
ATOM 1529 C C . ASP A 1 190 ? -0.125 1.309 -20.504 1.00 91.12 190 ASP A C 1
ATOM 1531 O O . ASP A 1 190 ? 0.383 1.596 -21.592 1.00 91.12 190 ASP A O 1
ATOM 1535 N N . ILE A 1 191 ? 0.587 0.685 -19.557 1.00 83.19 191 ILE A N 1
ATOM 1536 C CA . ILE A 1 191 ? 1.982 0.257 -19.764 1.00 83.19 191 ILE A CA 1
ATOM 1537 C C . ILE A 1 191 ? 2.071 -0.744 -20.919 1.00 83.19 191 ILE A C 1
ATOM 1539 O O . ILE A 1 191 ? 2.963 -0.626 -21.763 1.00 83.19 191 ILE A O 1
ATOM 1543 N N . ASN A 1 192 ? 1.153 -1.709 -20.985 1.00 84.50 192 ASN A N 1
ATOM 1544 C CA . ASN A 1 192 ? 1.137 -2.704 -22.051 1.00 84.50 192 ASN A CA 1
ATOM 1545 C C . ASN A 1 192 ? 0.870 -2.060 -23.425 1.00 84.50 192 ASN A C 1
ATOM 1547 O O . ASN A 1 192 ? 1.564 -2.367 -24.394 1.00 84.50 192 ASN A O 1
ATOM 1551 N N . GLU A 1 193 ? -0.059 -1.101 -23.502 1.00 90.94 193 GLU A N 1
ATOM 1552 C CA . GLU A 1 193 ? -0.316 -0.334 -24.727 1.00 90.94 193 GLU A CA 1
ATOM 1553 C C . GLU A 1 193 ? 0.923 0.469 -25.163 1.00 90.94 193 GLU A C 1
ATOM 1555 O O . GLU A 1 193 ? 1.313 0.448 -26.336 1.00 90.94 193 GLU A O 1
ATOM 1560 N N . LYS A 1 194 ? 1.598 1.139 -24.221 1.00 86.38 194 LYS A N 1
ATOM 1561 C CA . LYS A 1 194 ? 2.841 1.883 -24.492 1.00 86.38 194 LYS A CA 1
ATOM 1562 C C . LYS A 1 194 ? 3.972 0.972 -24.960 1.00 86.38 194 LYS A C 1
ATOM 1564 O O . LYS A 1 194 ? 4.697 1.340 -25.885 1.00 86.38 194 LYS A O 1
ATOM 1569 N N . LEU A 1 195 ? 4.116 -0.215 -24.371 1.00 80.69 195 LEU A N 1
ATOM 1570 C CA . LEU A 1 195 ? 5.091 -1.215 -24.812 1.00 80.69 195 LEU A CA 1
ATOM 1571 C C . LEU A 1 195 ? 4.788 -1.711 -26.229 1.00 80.69 195 LEU A C 1
ATOM 1573 O O . LEU A 1 195 ? 5.710 -1.844 -27.036 1.00 80.69 195 LEU A O 1
ATOM 1577 N N . GLN A 1 196 ? 3.515 -1.925 -26.562 1.00 88.62 196 GLN A N 1
ATOM 1578 C CA . GLN A 1 196 ? 3.106 -2.321 -27.906 1.00 88.62 196 GLN A CA 1
ATOM 1579 C C . GLN A 1 196 ? 3.429 -1.232 -28.942 1.00 88.62 196 GLN A C 1
ATOM 1581 O O . GLN A 1 196 ? 4.069 -1.528 -29.953 1.00 88.62 196 GLN A O 1
ATOM 1586 N N . LYS A 1 197 ? 3.119 0.038 -28.650 1.00 86.81 197 LYS A N 1
ATOM 1587 C CA . LYS A 1 197 ? 3.528 1.184 -29.491 1.00 86.81 197 LYS A CA 1
ATOM 1588 C C . LYS A 1 197 ? 5.053 1.316 -29.602 1.00 86.81 197 LYS A C 1
ATOM 1590 O O . LYS A 1 197 ? 5.587 1.644 -30.665 1.00 86.81 197 LYS A O 1
ATOM 1595 N N . GLY A 1 198 ? 5.780 1.031 -28.521 1.00 82.88 198 GLY A N 1
ATOM 1596 C CA . GLY A 1 198 ? 7.244 0.991 -28.513 1.00 82.88 198 GLY A CA 1
ATOM 1597 C C . GLY A 1 198 ? 7.809 -0.101 -29.427 1.00 82.88 198 GLY A C 1
ATOM 1598 O O . GLY A 1 198 ? 8.763 0.149 -30.163 1.00 82.88 198 GLY A O 1
ATOM 1599 N N . LYS A 1 199 ? 7.185 -1.285 -29.445 1.00 83.69 199 LYS A N 1
ATOM 1600 C CA . LYS A 1 199 ? 7.538 -2.386 -30.354 1.00 83.69 199 LYS A CA 1
ATOM 1601 C C . LYS A 1 199 ? 7.331 -2.001 -31.821 1.00 83.69 199 LYS A C 1
ATOM 1603 O O . LYS A 1 199 ? 8.205 -2.272 -32.640 1.00 83.69 199 LYS A O 1
ATOM 1608 N N . GLU A 1 200 ? 6.221 -1.343 -32.147 1.00 86.12 200 GLU A N 1
ATOM 1609 C CA . GLU A 1 200 ? 5.965 -0.830 -33.502 1.00 86.12 200 GLU A CA 1
ATOM 1610 C C . GLU A 1 200 ? 7.013 0.213 -33.919 1.00 86.12 200 GLU A C 1
ATOM 1612 O O . GLU A 1 200 ? 7.538 0.170 -35.031 1.00 86.12 200 GLU A O 1
ATOM 1617 N N . SER A 1 201 ? 7.392 1.103 -32.999 1.00 78.19 201 SER A N 1
ATOM 1618 C CA . SER A 1 201 ? 8.442 2.103 -33.239 1.00 78.19 201 SER A CA 1
ATOM 1619 C C . SER A 1 201 ? 9.819 1.460 -33.458 1.00 78.19 201 SER A C 1
ATOM 1621 O O . SER A 1 201 ? 10.562 1.875 -34.347 1.00 78.19 201 SER A O 1
ATOM 1623 N N . MET A 1 202 ? 10.154 0.417 -32.692 1.00 70.69 202 MET A N 1
ATOM 1624 C CA . MET A 1 202 ? 11.367 -0.389 -32.889 1.00 70.69 202 MET A CA 1
ATOM 1625 C C . MET A 1 202 ? 11.389 -1.062 -34.266 1.00 70.69 202 MET A C 1
ATOM 1627 O O . MET A 1 202 ? 12.417 -1.019 -34.937 1.00 70.69 202 MET A O 1
ATOM 1631 N N . ASP A 1 203 ? 10.268 -1.624 -34.726 1.00 83.50 203 ASP A N 1
ATOM 1632 C CA . ASP A 1 203 ? 10.177 -2.239 -36.059 1.00 83.50 203 ASP A CA 1
ATOM 1633 C C . ASP A 1 203 ? 10.423 -1.214 -37.184 1.00 83.50 203 ASP A C 1
ATOM 1635 O O . ASP A 1 203 ? 11.134 -1.496 -38.153 1.00 83.50 203 ASP A O 1
ATOM 1639 N N . LEU A 1 204 ? 9.921 0.018 -37.027 1.00 78.81 204 LEU A N 1
ATOM 1640 C CA . LEU A 1 204 ? 10.221 1.121 -37.948 1.00 78.81 204 LEU A CA 1
ATOM 1641 C C . LEU A 1 204 ? 11.713 1.481 -37.957 1.00 78.81 204 LEU A C 1
ATOM 1643 O O . LEU A 1 204 ? 12.285 1.679 -39.032 1.00 78.81 204 LEU A O 1
ATOM 1647 N N . ILE A 1 205 ? 12.361 1.534 -36.789 1.00 72.88 205 ILE A N 1
ATOM 1648 C CA . ILE A 1 205 ? 13.806 1.796 -36.683 1.00 72.88 205 ILE A CA 1
ATOM 1649 C C . ILE A 1 205 ? 14.606 0.676 -37.355 1.00 72.88 205 ILE A C 1
ATOM 1651 O O . ILE A 1 205 ? 15.514 0.963 -38.133 1.00 72.88 205 ILE A O 1
ATOM 1655 N N . VAL A 1 206 ? 14.252 -0.591 -37.121 1.00 80.56 206 VAL A N 1
ATOM 1656 C CA . VAL A 1 206 ? 14.917 -1.742 -37.754 1.00 80.56 206 VAL A CA 1
ATOM 1657 C C . VAL A 1 206 ? 14.785 -1.678 -39.278 1.00 80.56 206 VAL A C 1
ATOM 1659 O O . VAL A 1 206 ? 15.781 -1.846 -39.984 1.00 80.56 206 VAL A O 1
ATOM 1662 N N . LYS A 1 207 ? 13.600 -1.346 -39.804 1.00 85.44 207 LYS A N 1
ATOM 1663 C CA . LYS A 1 207 ? 13.395 -1.126 -41.248 1.00 85.44 207 LYS A CA 1
ATOM 1664 C C . LYS A 1 207 ? 14.244 0.024 -41.791 1.00 85.44 207 LYS A C 1
ATOM 1666 O O . LYS A 1 207 ? 14.822 -0.103 -42.870 1.00 85.44 207 LYS A O 1
ATOM 1671 N N . LEU A 1 208 ? 14.354 1.136 -41.061 1.00 78.00 208 LEU A N 1
ATOM 1672 C CA . LEU A 1 208 ? 15.211 2.263 -41.445 1.00 78.00 208 LEU A CA 1
ATOM 1673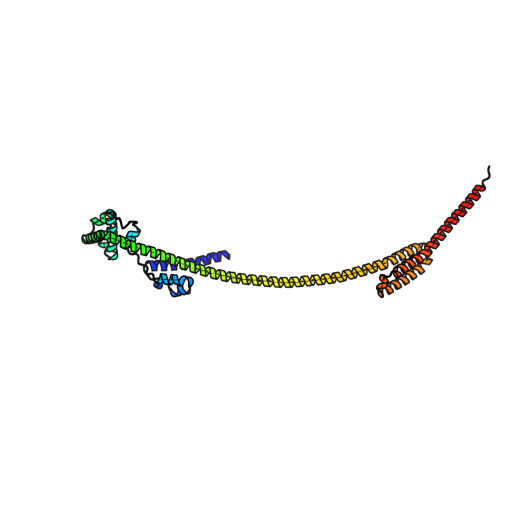 C C . LEU A 1 208 ? 16.694 1.873 -41.469 1.00 78.00 208 LEU A C 1
ATOM 1675 O O . LEU A 1 208 ? 17.392 2.233 -42.418 1.00 78.00 208 LEU A O 1
ATOM 1679 N N . ILE A 1 209 ? 17.159 1.108 -40.476 1.00 76.44 209 ILE A N 1
ATOM 1680 C CA . ILE A 1 209 ? 18.533 0.588 -40.419 1.00 76.44 209 ILE A CA 1
ATOM 1681 C C . ILE A 1 209 ? 18.799 -0.348 -41.602 1.00 76.44 209 ILE A C 1
ATOM 1683 O O . ILE A 1 209 ? 19.806 -0.171 -42.284 1.00 76.44 209 ILE A O 1
ATOM 1687 N N . SER A 1 210 ? 17.887 -1.280 -41.896 1.00 78.94 210 SER A N 1
ATOM 1688 C CA . SER A 1 210 ? 18.007 -2.183 -43.050 1.00 78.94 210 SER A CA 1
ATOM 1689 C C . SER A 1 210 ? 18.106 -1.401 -44.361 1.00 78.94 210 SER A C 1
ATOM 1691 O O . SER A 1 210 ? 19.043 -1.593 -45.131 1.00 78.94 210 SER A O 1
ATOM 1693 N N . ASN A 1 211 ? 17.208 -0.434 -44.576 1.00 82.44 211 ASN A N 1
ATOM 1694 C CA . ASN A 1 211 ? 17.227 0.418 -45.768 1.00 82.44 211 ASN A CA 1
ATOM 1695 C C . ASN A 1 211 ? 18.520 1.243 -45.879 1.00 82.44 211 ASN A C 1
ATOM 1697 O O . ASN A 1 211 ? 19.015 1.497 -46.979 1.00 82.44 211 ASN A O 1
ATOM 1701 N N . PHE A 1 212 ? 19.066 1.701 -44.750 1.00 76.56 212 PHE A N 1
ATOM 1702 C CA . PHE A 1 212 ? 20.338 2.416 -44.722 1.00 76.56 212 PHE A CA 1
ATOM 1703 C C . PHE A 1 212 ? 21.515 1.492 -45.062 1.00 76.56 212 PHE A C 1
ATOM 1705 O O . PHE A 1 212 ? 22.382 1.873 -45.851 1.00 76.56 212 PHE A O 1
ATOM 1712 N N . GLN A 1 213 ? 21.522 0.271 -44.529 1.00 79.00 213 GLN A N 1
ATOM 1713 C CA . GLN A 1 213 ? 22.531 -0.742 -44.825 1.00 79.00 213 GLN A CA 1
ATOM 1714 C C . GLN A 1 213 ? 22.522 -1.135 -46.309 1.00 79.00 213 GLN A C 1
ATOM 1716 O O . GLN A 1 213 ? 23.588 -1.191 -46.925 1.00 79.00 213 GLN A O 1
ATOM 1721 N N . ASP A 1 214 ? 21.344 -1.293 -46.914 1.00 79.38 214 ASP A N 1
ATOM 1722 C CA . ASP A 1 214 ? 21.207 -1.564 -48.351 1.00 79.38 214 ASP A CA 1
ATOM 1723 C C . ASP A 1 214 ? 21.772 -0.415 -49.201 1.00 79.38 214 ASP A C 1
ATOM 1725 O O . ASP A 1 214 ? 22.512 -0.628 -50.170 1.00 79.38 214 ASP A O 1
ATOM 1729 N N . ARG A 1 215 ? 21.503 0.836 -48.799 1.00 76.25 215 ARG A N 1
ATOM 1730 C CA . ARG A 1 215 ? 22.090 2.021 -49.446 1.00 76.25 215 ARG A CA 1
ATOM 1731 C C . ARG A 1 215 ? 23.612 2.044 -49.312 1.00 76.25 215 ARG A C 1
ATOM 1733 O O . ARG A 1 215 ? 24.287 2.303 -50.309 1.00 76.25 215 ARG A O 1
ATOM 1740 N N . LEU A 1 216 ? 24.171 1.727 -48.145 1.00 74.19 216 LEU A N 1
ATOM 1741 C CA . LEU A 1 216 ? 25.625 1.615 -47.973 1.00 74.19 216 LEU A CA 1
ATOM 1742 C C . LEU A 1 216 ? 26.232 0.509 -48.848 1.00 74.19 216 LEU A C 1
ATOM 1744 O O . LEU A 1 216 ? 27.286 0.724 -49.451 1.00 74.19 216 LEU A O 1
ATOM 1748 N N . GLY A 1 217 ? 25.556 -0.633 -48.990 1.00 75.38 217 GLY A N 1
ATOM 1749 C CA . GLY A 1 217 ? 25.961 -1.701 -49.909 1.00 75.38 217 GLY A CA 1
ATOM 1750 C C . GLY A 1 217 ? 26.071 -1.208 -51.357 1.00 75.38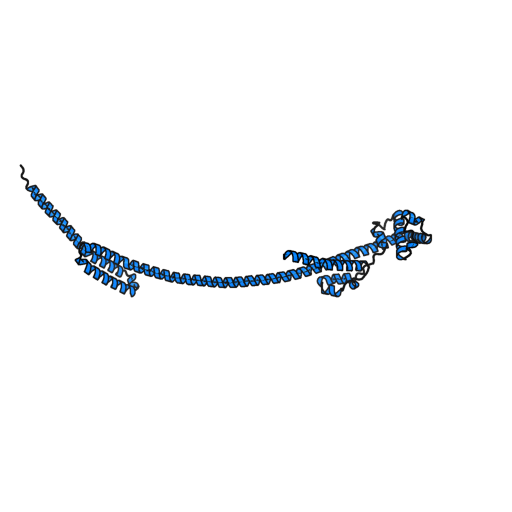 217 GLY A C 1
ATOM 1751 O O . GLY A 1 217 ? 27.073 -1.435 -52.034 1.00 75.38 217 GLY A O 1
ATOM 1752 N N . SER A 1 218 ? 25.092 -0.429 -51.822 1.00 74.69 218 SER A N 1
ATOM 1753 C CA . SER A 1 218 ? 25.174 0.176 -53.159 1.00 74.69 218 SER A CA 1
ATOM 1754 C C . SER A 1 218 ? 26.309 1.204 -53.291 1.00 74.69 218 SER A C 1
ATOM 1756 O O . SER A 1 218 ? 27.037 1.179 -54.285 1.00 74.69 218 SER A O 1
ATOM 1758 N N . ILE A 1 219 ? 26.519 2.071 -52.292 1.00 72.50 219 ILE A N 1
ATOM 1759 C CA . ILE A 1 219 ? 27.582 3.093 -52.306 1.00 72.50 219 ILE A CA 1
ATOM 1760 C C . ILE A 1 219 ? 28.965 2.441 -52.333 1.00 72.50 219 ILE A C 1
ATOM 1762 O O . ILE A 1 219 ? 29.824 2.860 -53.106 1.00 72.50 219 ILE A O 1
ATOM 1766 N N . THR A 1 220 ? 29.180 1.403 -51.526 1.00 74.25 220 THR A N 1
ATOM 1767 C CA . THR A 1 220 ? 30.454 0.669 -51.499 1.00 74.25 220 THR A CA 1
ATOM 1768 C C . THR A 1 220 ? 30.750 0.017 -52.848 1.00 74.25 220 THR A C 1
ATOM 1770 O O . THR A 1 220 ? 31.855 0.182 -53.363 1.00 74.25 220 THR A O 1
ATOM 1773 N N . HIS A 1 221 ? 29.749 -0.585 -53.497 1.00 74.69 221 HIS A N 1
ATOM 1774 C CA . HIS A 1 221 ? 29.891 -1.113 -54.856 1.00 74.69 221 HIS A CA 1
ATOM 1775 C C . HIS A 1 221 ? 30.201 -0.013 -55.895 1.00 74.69 221 HIS A C 1
ATOM 1777 O O . HIS A 1 221 ? 31.037 -0.200 -56.785 1.00 74.69 221 HIS A O 1
ATOM 1783 N N . PHE A 1 222 ? 29.577 1.169 -55.789 1.00 72.38 222 PHE A N 1
ATOM 1784 C CA . PHE A 1 222 ? 29.912 2.315 -56.647 1.00 72.38 222 PHE A CA 1
ATOM 1785 C C . PHE A 1 222 ? 31.345 2.814 -56.424 1.00 72.38 222 PHE A C 1
ATOM 1787 O O . PHE A 1 222 ? 32.048 3.083 -57.402 1.00 72.38 222 PHE A O 1
ATOM 1794 N N . LEU A 1 223 ? 31.791 2.913 -55.169 1.00 71.81 223 LEU A N 1
ATOM 1795 C CA . LEU A 1 223 ? 33.149 3.334 -54.816 1.00 71.81 223 LEU A CA 1
ATOM 1796 C C . LEU A 1 223 ? 34.196 2.336 -55.315 1.00 71.81 223 LEU A C 1
ATOM 1798 O O . LEU A 1 223 ? 35.209 2.746 -55.884 1.00 71.81 223 LEU A O 1
ATOM 1802 N N . GLU A 1 224 ? 33.939 1.036 -55.182 1.00 76.38 224 GLU A N 1
ATOM 1803 C CA . GLU A 1 224 ? 34.826 -0.008 -55.694 1.00 76.38 224 GLU A CA 1
ATOM 1804 C C . GLU A 1 224 ? 34.930 0.046 -57.227 1.00 76.38 224 GLU A C 1
ATOM 1806 O O . GLU A 1 224 ? 36.030 0.022 -57.792 1.00 76.38 224 GLU A O 1
ATOM 1811 N N . LYS A 1 225 ? 33.800 0.239 -57.920 1.00 74.62 225 LYS A N 1
ATOM 1812 C CA . LYS A 1 225 ? 33.769 0.418 -59.379 1.00 74.62 225 LYS A CA 1
ATOM 1813 C C . LYS A 1 225 ? 34.509 1.683 -59.831 1.00 74.62 225 LYS A C 1
ATOM 1815 O O . LYS A 1 225 ? 35.230 1.649 -60.836 1.00 74.62 225 LYS A O 1
ATOM 1820 N N . ALA A 1 226 ? 34.365 2.787 -59.098 1.00 71.25 226 ALA A N 1
ATOM 1821 C CA . ALA A 1 226 ? 35.081 4.031 -59.368 1.00 71.25 226 ALA A CA 1
ATOM 1822 C C . ALA A 1 226 ? 36.597 3.855 -59.178 1.00 71.25 226 ALA A C 1
ATOM 1824 O O . ALA A 1 226 ? 37.369 4.196 -60.078 1.00 71.25 226 ALA A O 1
ATOM 1825 N N . ASN A 1 227 ? 37.021 3.237 -58.072 1.00 76.00 227 ASN A N 1
ATOM 1826 C CA . ASN A 1 227 ? 38.429 2.960 -57.782 1.00 76.00 227 ASN A CA 1
ATOM 1827 C C . ASN A 1 227 ? 39.075 2.066 -58.858 1.00 76.00 227 ASN A C 1
ATOM 1829 O O . ASN A 1 227 ? 40.148 2.376 -59.379 1.00 76.00 227 ASN A O 1
ATOM 1833 N N . ASN A 1 228 ? 38.387 1.000 -59.276 1.00 74.00 228 ASN A N 1
ATOM 1834 C CA . ASN A 1 228 ? 38.863 0.114 -60.343 1.00 74.00 228 ASN A CA 1
ATOM 1835 C C . ASN A 1 228 ? 38.998 0.839 -61.693 1.00 74.00 228 ASN A C 1
ATOM 1837 O O . ASN A 1 228 ? 39.935 0.578 -62.454 1.00 74.00 228 ASN A O 1
ATOM 1841 N N . THR A 1 229 ? 38.112 1.796 -61.978 1.00 74.00 229 THR A N 1
ATOM 1842 C CA . THR A 1 229 ? 38.184 2.619 -63.194 1.00 74.00 229 THR A CA 1
ATOM 1843 C C . THR A 1 229 ? 39.374 3.585 -63.150 1.00 74.00 229 THR A C 1
ATOM 1845 O O . THR A 1 229 ? 40.118 3.675 -64.130 1.00 74.00 229 THR A O 1
ATOM 1848 N N . ILE A 1 230 ? 39.609 4.249 -62.011 1.00 74.19 230 ILE A N 1
ATOM 1849 C CA . ILE A 1 230 ? 40.746 5.165 -61.806 1.00 74.19 230 ILE A CA 1
ATOM 1850 C C . ILE A 1 230 ? 42.079 4.415 -61.935 1.00 74.19 230 ILE A C 1
ATOM 1852 O O . ILE A 1 230 ? 42.954 4.838 -62.693 1.00 74.19 230 ILE A O 1
ATOM 1856 N N . ASN A 1 231 ? 42.214 3.257 -61.283 1.00 74.81 231 ASN A N 1
ATOM 1857 C CA . ASN A 1 231 ? 43.419 2.427 -61.375 1.00 74.81 231 ASN A CA 1
ATOM 1858 C C . ASN A 1 231 ? 43.669 1.893 -62.790 1.00 74.81 231 ASN A C 1
ATOM 1860 O O . ASN A 1 231 ? 44.815 1.691 -63.191 1.00 74.81 231 ASN A O 1
ATOM 1864 N N . SER A 1 232 ? 42.612 1.668 -63.575 1.00 71.12 232 SER A N 1
ATOM 1865 C CA . SER A 1 232 ? 42.772 1.272 -64.972 1.00 71.12 232 SER A CA 1
ATOM 1866 C C . SER A 1 232 ? 43.224 2.434 -65.862 1.00 71.12 232 SER A C 1
ATOM 1868 O O . SER A 1 232 ? 43.942 2.186 -66.830 1.00 71.12 232 SER A O 1
ATOM 1870 N N . LEU A 1 233 ? 42.834 3.675 -65.545 1.00 74.56 233 LEU A N 1
ATOM 1871 C CA . LEU A 1 233 ? 43.186 4.885 -66.300 1.00 74.56 233 LEU A CA 1
ATOM 1872 C C . LEU A 1 233 ? 44.583 5.430 -65.974 1.00 74.56 233 LEU A C 1
ATOM 1874 O O . LEU A 1 233 ? 45.230 5.979 -66.866 1.00 74.56 233 LEU A O 1
ATOM 1878 N N . SER A 1 234 ? 45.066 5.258 -64.740 1.00 78.50 234 SER A N 1
ATOM 1879 C CA . SER A 1 234 ? 46.322 5.857 -64.260 1.00 78.50 234 SER A CA 1
ATOM 1880 C C . SER A 1 234 ? 47.531 5.551 -65.154 1.00 78.50 234 SER A C 1
ATOM 1882 O O . SER A 1 234 ? 48.295 6.456 -65.485 1.00 78.50 234 SER A O 1
ATOM 1884 N N . LEU A 1 235 ? 47.672 4.310 -65.632 1.00 73.81 235 LEU A N 1
ATOM 1885 C CA . LEU A 1 235 ? 48.783 3.910 -66.504 1.00 73.81 235 LEU A CA 1
ATOM 1886 C C . LEU A 1 235 ? 48.731 4.612 -67.866 1.00 73.81 235 LEU A C 1
ATOM 1888 O O . LEU A 1 235 ? 49.759 5.074 -68.354 1.00 73.81 235 LEU A O 1
ATOM 1892 N N . TYR A 1 236 ? 47.545 4.731 -68.466 1.00 75.69 236 TYR A N 1
ATOM 1893 C CA . TYR A 1 236 ? 47.391 5.408 -69.755 1.00 75.69 236 TYR A CA 1
ATOM 1894 C C . TYR A 1 236 ? 47.667 6.902 -69.631 1.00 75.69 236 TYR A C 1
ATOM 1896 O O . TYR A 1 236 ? 48.327 7.452 -70.503 1.00 75.69 236 TYR A O 1
ATOM 1904 N N . ILE A 1 237 ? 47.236 7.538 -68.537 1.00 79.75 237 ILE A N 1
ATOM 1905 C CA . ILE A 1 237 ? 47.525 8.953 -68.264 1.00 79.75 237 ILE A CA 1
ATOM 1906 C C . ILE A 1 237 ? 49.036 9.180 -68.124 1.00 79.75 237 ILE A C 1
ATOM 1908 O O . ILE A 1 237 ? 49.559 10.121 -68.717 1.00 79.75 237 ILE A O 1
ATOM 1912 N N . ILE A 1 238 ? 49.749 8.305 -67.403 1.00 80.75 238 ILE A N 1
ATOM 1913 C CA . ILE A 1 238 ? 51.213 8.388 -67.263 1.00 80.75 238 ILE A CA 1
ATOM 1914 C C . ILE A 1 238 ? 51.897 8.257 -68.628 1.00 80.75 238 ILE A C 1
ATOM 1916 O O . ILE A 1 238 ? 52.747 9.079 -68.959 1.00 80.75 238 ILE A O 1
ATOM 1920 N N . VAL A 1 239 ? 51.502 7.272 -69.445 1.00 78.00 239 VAL A N 1
ATOM 1921 C CA . VAL A 1 239 ? 52.042 7.119 -70.807 1.00 78.00 239 VAL A CA 1
ATOM 1922 C C . VAL A 1 239 ? 51.783 8.374 -71.631 1.00 78.00 239 VAL A C 1
ATOM 1924 O O . VAL A 1 239 ? 52.702 8.881 -72.262 1.00 78.00 239 VAL A O 1
ATOM 1927 N N . LEU A 1 240 ? 50.563 8.908 -71.585 1.00 76.69 240 LEU A N 1
ATOM 1928 C CA . LEU A 1 240 ? 50.166 10.077 -72.362 1.00 76.69 240 LEU A CA 1
ATOM 1929 C C . LEU A 1 240 ? 50.982 11.320 -71.950 1.00 76.69 240 LEU A C 1
ATOM 1931 O O . LEU A 1 240 ? 51.521 12.016 -72.812 1.00 76.69 240 LEU A O 1
ATOM 1935 N N . LEU A 1 241 ? 51.188 11.537 -70.646 1.00 81.19 241 LEU A N 1
ATOM 1936 C CA . LEU A 1 241 ? 52.065 12.593 -70.121 1.00 81.19 241 LEU A CA 1
ATOM 1937 C C . LEU A 1 241 ? 53.526 12.421 -70.565 1.00 81.19 241 LEU A C 1
ATOM 1939 O O . LEU A 1 241 ? 54.135 13.384 -71.030 1.00 81.19 241 LEU A O 1
ATOM 1943 N N . CYS A 1 242 ? 54.079 11.206 -70.484 1.00 77.88 242 CYS A N 1
ATOM 1944 C CA . CYS A 1 242 ? 55.431 10.915 -70.972 1.00 77.88 242 CYS A CA 1
ATOM 1945 C C . CYS A 1 242 ? 55.557 11.120 -72.489 1.00 77.88 242 CYS A C 1
ATOM 1947 O O . CYS A 1 242 ? 56.585 11.579 -72.977 1.00 77.88 242 CYS A O 1
ATOM 1949 N N . THR A 1 243 ? 54.519 10.805 -73.261 1.00 75.44 243 THR A N 1
ATOM 1950 C CA . THR A 1 243 ? 54.543 11.017 -74.714 1.00 75.44 243 THR A CA 1
ATOM 1951 C C . THR A 1 243 ? 54.461 12.493 -75.080 1.00 75.44 243 THR A C 1
ATOM 1953 O O . THR A 1 243 ? 55.127 12.906 -76.024 1.00 75.44 243 THR A O 1
ATOM 1956 N N . PHE A 1 244 ? 53.741 13.309 -74.304 1.00 76.88 244 PHE A N 1
ATOM 1957 C CA . PHE A 1 244 ? 53.719 14.762 -74.488 1.00 76.88 244 PHE A CA 1
ATOM 1958 C C . PHE A 1 244 ? 55.089 15.400 -74.242 1.00 76.88 244 PHE A C 1
ATOM 1960 O O . PHE A 1 244 ? 55.510 16.251 -75.026 1.00 76.88 244 PHE A O 1
ATOM 1967 N N . THR A 1 245 ? 55.815 14.977 -73.202 1.00 76.06 245 THR A N 1
ATOM 1968 C CA . THR A 1 245 ? 57.171 15.493 -72.949 1.00 76.06 245 THR A CA 1
ATOM 1969 C C . THR A 1 245 ? 58.160 15.075 -74.035 1.00 76.06 245 THR A C 1
ATOM 1971 O O . THR A 1 245 ? 59.015 15.870 -74.413 1.00 76.06 245 THR A O 1
ATOM 1974 N N . ILE A 1 246 ? 58.027 13.870 -74.595 1.00 73.94 246 ILE A N 1
ATOM 1975 C CA . ILE A 1 246 ? 58.864 13.400 -75.712 1.00 73.94 246 ILE A CA 1
ATOM 1976 C C . ILE A 1 246 ? 58.517 14.127 -77.019 1.00 73.94 246 ILE A C 1
ATOM 1978 O O . ILE A 1 246 ? 59.413 14.497 -77.779 1.00 73.94 246 ILE A O 1
ATOM 1982 N N . ALA A 1 247 ? 57.234 14.384 -77.269 1.00 75.06 247 ALA A N 1
ATOM 1983 C CA . ALA A 1 247 ? 56.767 15.076 -78.466 1.00 75.06 247 ALA A CA 1
ATOM 1984 C C . ALA A 1 247 ? 57.276 16.514 -78.585 1.00 75.06 247 ALA A C 1
ATOM 1986 O O . ALA A 1 247 ? 57.443 17.000 -79.700 1.00 75.06 247 ALA A O 1
ATOM 1987 N N . TYR A 1 248 ? 57.580 17.167 -77.460 1.00 78.06 248 TYR A N 1
ATOM 1988 C CA . TYR A 1 248 ? 58.262 18.461 -77.463 1.00 78.06 248 TYR A CA 1
ATOM 1989 C C . TYR A 1 248 ? 59.614 18.407 -78.199 1.00 78.06 248 TYR A C 1
ATOM 1991 O O . TYR A 1 248 ? 60.002 19.371 -78.852 1.00 78.06 248 TYR A O 1
ATOM 1999 N N . TYR A 1 249 ? 60.314 17.270 -78.138 1.00 75.31 249 TYR A N 1
ATOM 2000 C CA . TYR A 1 249 ? 61.600 17.069 -78.809 1.00 75.31 249 TYR A CA 1
ATOM 2001 C C . TYR A 1 249 ? 61.463 16.437 -80.202 1.00 75.31 249 TYR A C 1
ATOM 2003 O O . TYR A 1 249 ? 62.303 16.693 -81.062 1.00 75.31 249 TYR A O 1
ATOM 2011 N N . LEU A 1 250 ? 60.434 15.610 -80.431 1.00 76.81 250 LEU A N 1
ATOM 2012 C CA . LEU A 1 250 ? 60.179 14.927 -81.708 1.00 76.81 250 LEU A CA 1
ATOM 2013 C C . LEU A 1 250 ? 58.676 14.901 -82.059 1.00 76.81 250 LEU A C 1
ATOM 2015 O O . LEU A 1 250 ? 58.004 13.884 -81.837 1.00 76.81 250 LEU A O 1
ATOM 2019 N N . PRO A 1 251 ? 58.137 15.982 -82.651 1.00 77.88 251 PRO A N 1
ATOM 2020 C CA . PRO A 1 251 ? 56.699 16.124 -82.891 1.00 77.88 251 PRO A CA 1
ATOM 2021 C C . PRO A 1 251 ? 56.136 15.094 -83.882 1.00 77.88 251 PRO A C 1
ATOM 2023 O O . PRO A 1 251 ? 54.982 14.690 -83.757 1.00 77.88 251 PRO A O 1
ATOM 2026 N N . GLU A 1 252 ? 56.954 14.595 -84.815 1.00 79.00 252 GLU A N 1
ATOM 2027 C CA . GLU A 1 252 ? 56.548 13.600 -85.823 1.00 79.00 252 GLU A CA 1
ATOM 2028 C C . GLU A 1 252 ? 56.098 12.264 -85.206 1.00 79.00 252 GLU A C 1
ATOM 2030 O O . GLU A 1 252 ? 55.274 11.549 -85.774 1.00 79.00 252 GLU A O 1
ATOM 2035 N N . THR A 1 253 ? 56.591 11.936 -84.007 1.00 78.75 253 THR A N 1
ATOM 2036 C CA . THR A 1 253 ? 56.259 10.679 -83.313 1.00 78.75 253 THR A CA 1
ATOM 2037 C C . THR A 1 253 ? 54.972 10.747 -82.494 1.00 78.75 253 THR A C 1
ATOM 2039 O O . THR A 1 253 ? 54.442 9.710 -82.095 1.00 78.75 253 THR A O 1
ATOM 2042 N N . LEU A 1 254 ? 54.432 11.946 -82.257 1.00 78.75 254 LEU A N 1
ATOM 2043 C CA . LEU A 1 254 ? 53.290 12.141 -81.366 1.00 78.75 254 LEU A CA 1
ATOM 2044 C C . LEU A 1 254 ? 52.014 11.498 -81.924 1.00 78.75 254 LEU A C 1
ATOM 2046 O O . LEU A 1 254 ? 51.335 10.748 -81.226 1.00 78.75 254 LEU A O 1
ATOM 2050 N N . ILE A 1 255 ? 51.701 11.768 -83.193 1.00 83.69 255 ILE A N 1
ATOM 2051 C CA . ILE A 1 255 ? 50.474 11.293 -83.848 1.00 83.69 255 ILE A CA 1
ATOM 2052 C C . ILE A 1 255 ? 50.367 9.755 -83.834 1.00 83.69 255 ILE A C 1
ATOM 2054 O O . ILE A 1 255 ? 49.349 9.251 -83.349 1.00 83.69 255 ILE A O 1
ATOM 2058 N N . PRO A 1 256 ? 51.374 8.977 -84.290 1.00 82.69 256 PRO A N 1
ATOM 2059 C CA . PRO A 1 256 ? 51.263 7.519 -84.292 1.00 82.69 256 PRO A CA 1
ATOM 2060 C C . PRO A 1 256 ? 51.156 6.935 -82.879 1.00 82.69 256 PRO A C 1
ATOM 2062 O O . PRO A 1 256 ? 50.402 5.984 -82.671 1.00 82.69 256 PRO A O 1
ATOM 2065 N N . VAL A 1 257 ? 51.840 7.521 -81.890 1.00 83.06 257 VAL A N 1
ATOM 2066 C CA . VAL A 1 257 ? 51.770 7.046 -80.502 1.00 83.06 257 VAL A CA 1
ATOM 2067 C C . VAL A 1 257 ? 50.412 7.353 -79.868 1.00 83.06 257 VAL A C 1
ATOM 2069 O O . VAL A 1 257 ? 49.862 6.488 -79.186 1.00 83.06 257 VAL A O 1
ATOM 2072 N N . ILE A 1 258 ? 49.813 8.522 -80.126 1.00 83.00 258 ILE A N 1
ATOM 2073 C CA . ILE A 1 258 ? 48.454 8.837 -79.653 1.00 83.00 258 ILE A CA 1
ATOM 2074 C C . ILE A 1 258 ? 47.437 7.863 -80.257 1.00 83.00 258 ILE A C 1
ATOM 2076 O O . ILE A 1 258 ? 46.626 7.295 -79.522 1.00 83.00 258 ILE A O 1
ATOM 2080 N N . ILE A 1 259 ? 47.488 7.633 -81.574 1.00 86.81 259 ILE A N 1
ATOM 2081 C CA . ILE A 1 259 ? 46.558 6.721 -82.259 1.00 86.81 259 ILE A CA 1
ATOM 2082 C C . ILE A 1 259 ? 46.704 5.297 -81.710 1.00 86.81 259 ILE A C 1
ATOM 2084 O O . ILE A 1 259 ? 45.701 4.650 -81.402 1.00 86.81 259 ILE A O 1
ATOM 2088 N N . LEU A 1 260 ? 47.940 4.826 -81.520 1.00 86.06 260 LEU A N 1
ATOM 2089 C CA . LEU A 1 260 ? 48.213 3.509 -80.947 1.00 86.06 260 LEU A CA 1
ATOM 2090 C C . LEU A 1 260 ? 47.731 3.407 -79.491 1.00 86.06 260 LEU A C 1
ATOM 2092 O O . LEU A 1 260 ? 47.107 2.410 -79.123 1.00 86.06 260 LEU A O 1
ATOM 2096 N N . THR A 1 261 ? 47.947 4.452 -78.684 1.00 86.00 261 THR A N 1
ATOM 2097 C CA . THR A 1 261 ? 47.450 4.529 -77.300 1.00 86.00 261 THR A CA 1
ATOM 2098 C C . THR A 1 261 ? 45.927 4.438 -77.270 1.00 86.00 261 THR A C 1
ATOM 2100 O O . THR A 1 261 ? 45.379 3.672 -76.478 1.00 86.00 261 THR A O 1
ATOM 2103 N N . LEU A 1 262 ? 45.237 5.176 -78.147 1.00 86.62 262 LEU A N 1
ATOM 2104 C CA . LEU A 1 262 ? 43.778 5.153 -78.252 1.00 86.62 262 LEU A CA 1
ATOM 2105 C C . LEU A 1 262 ? 43.271 3.774 -78.680 1.00 86.62 262 LEU A C 1
ATOM 2107 O O . LEU A 1 262 ? 42.367 3.236 -78.040 1.00 86.62 262 LEU A O 1
ATOM 2111 N N . ALA A 1 263 ? 43.868 3.169 -79.707 1.00 88.75 263 ALA A N 1
ATOM 2112 C CA . ALA A 1 263 ? 43.479 1.844 -80.184 1.00 88.75 263 ALA A CA 1
ATOM 2113 C C . ALA A 1 263 ? 43.635 0.773 -79.091 1.00 88.75 263 ALA A C 1
ATOM 2115 O O . ALA A 1 263 ? 42.706 -0.001 -78.841 1.00 88.75 263 ALA A O 1
ATOM 2116 N N . LEU A 1 264 ? 44.770 0.767 -78.384 1.00 87.00 264 LEU A N 1
ATOM 2117 C CA . LEU A 1 264 ? 45.008 -0.156 -77.273 1.00 87.00 264 LEU A CA 1
ATOM 2118 C C . LEU A 1 264 ? 44.104 0.127 -76.073 1.00 87.00 264 LEU A C 1
ATOM 2120 O O . LEU A 1 264 ? 43.656 -0.815 -75.424 1.00 87.00 264 LEU A O 1
ATOM 2124 N N . TYR A 1 265 ? 43.797 1.392 -75.792 1.00 86.62 265 TYR A N 1
ATOM 2125 C CA . TYR A 1 265 ? 42.853 1.766 -74.742 1.00 86.62 265 TYR A CA 1
ATOM 2126 C C . TYR A 1 265 ? 41.440 1.256 -75.046 1.00 86.62 265 TYR A C 1
ATOM 2128 O O . TYR A 1 265 ? 40.820 0.624 -74.191 1.00 86.62 265 TYR A O 1
ATOM 2136 N N . PHE A 1 266 ? 40.928 1.471 -76.262 1.00 87.94 266 PHE A N 1
ATOM 2137 C CA . PHE A 1 266 ? 39.611 0.962 -76.654 1.00 87.94 266 PHE A CA 1
ATOM 2138 C C . PHE A 1 266 ? 39.577 -0.568 -76.692 1.00 87.94 266 PHE A C 1
ATOM 2140 O O . PHE A 1 266 ? 38.578 -1.161 -76.277 1.00 87.94 266 PHE A O 1
ATOM 2147 N N . GLY A 1 267 ? 40.669 -1.206 -77.122 1.00 87.62 267 GLY A N 1
ATOM 2148 C CA . GLY A 1 267 ? 40.840 -2.656 -77.055 1.00 87.62 267 GLY A CA 1
ATOM 2149 C C . GLY A 1 267 ? 40.783 -3.186 -75.620 1.00 87.62 267 GLY A C 1
ATOM 2150 O O . GLY A 1 267 ? 39.957 -4.051 -75.327 1.00 87.62 267 GLY A O 1
ATOM 2151 N N . ASP A 1 268 ? 41.593 -2.626 -74.712 1.00 85.19 268 ASP A N 1
ATOM 2152 C CA . ASP A 1 268 ? 41.606 -3.002 -73.288 1.00 85.19 268 ASP A CA 1
ATOM 2153 C C . ASP A 1 268 ? 40.227 -2.762 -72.661 1.00 85.19 268 ASP A C 1
ATOM 2155 O O . ASP A 1 268 ? 39.686 -3.652 -72.011 1.00 85.19 268 ASP A O 1
ATOM 2159 N N . LYS A 1 269 ? 39.592 -1.615 -72.936 1.00 83.19 269 LYS A N 1
ATOM 2160 C CA . LYS A 1 269 ? 38.255 -1.274 -72.424 1.00 83.19 269 LYS A CA 1
ATOM 2161 C C . LYS A 1 269 ? 37.177 -2.251 -72.898 1.00 83.19 269 LYS A C 1
ATOM 2163 O O . LYS A 1 269 ? 36.340 -2.670 -72.099 1.00 83.19 269 LYS A O 1
ATOM 2168 N N . LYS A 1 270 ? 37.188 -2.635 -74.179 1.00 88.06 270 LYS A N 1
ATOM 2169 C CA . LYS A 1 270 ? 36.221 -3.593 -74.736 1.00 88.06 270 LYS A CA 1
ATOM 2170 C C . LYS A 1 270 ? 36.422 -4.997 -74.161 1.00 88.06 270 LYS A C 1
ATOM 2172 O O . LYS A 1 270 ? 35.438 -5.685 -73.899 1.00 88.06 270 LYS A O 1
ATOM 2177 N N . LEU A 1 271 ? 37.673 -5.407 -73.939 1.00 85.31 271 LEU A N 1
ATOM 2178 C CA . LEU A 1 271 ? 37.996 -6.694 -73.317 1.00 85.31 271 LEU A CA 1
ATOM 2179 C C . LEU A 1 271 ? 37.619 -6.721 -71.832 1.00 85.31 271 LEU A C 1
ATOM 2181 O O . LEU A 1 271 ? 36.991 -7.683 -71.396 1.00 85.31 271 LEU A O 1
ATOM 2185 N N . MET A 1 272 ? 37.903 -5.651 -71.083 1.00 81.56 272 MET A N 1
ATOM 2186 C CA . MET A 1 272 ? 37.480 -5.510 -69.684 1.00 81.56 272 MET A CA 1
ATOM 2187 C C . MET A 1 272 ? 35.961 -5.559 -69.523 1.00 81.56 272 MET A C 1
ATOM 2189 O O . MET A 1 272 ? 35.478 -6.151 -68.571 1.00 81.56 272 MET A O 1
ATOM 2193 N N . GLY A 1 273 ? 35.207 -4.950 -70.442 1.00 80.75 273 GLY A N 1
ATOM 2194 C CA . GLY A 1 273 ? 33.745 -4.952 -70.372 1.00 80.75 273 GLY A CA 1
ATOM 2195 C C . GLY A 1 273 ? 33.098 -6.311 -70.656 1.00 80.75 273 GLY A C 1
ATOM 2196 O O . GLY A 1 273 ? 31.921 -6.478 -70.357 1.00 80.75 273 GLY A O 1
ATOM 2197 N N . LYS A 1 274 ? 33.833 -7.261 -71.253 1.00 86.50 274 LYS A N 1
ATOM 2198 C CA . LYS A 1 274 ? 33.298 -8.569 -71.668 1.00 86.50 274 LYS A CA 1
ATOM 2199 C C . LYS A 1 274 ? 33.847 -9.746 -70.857 1.00 86.50 274 LYS A C 1
ATOM 2201 O O . LYS A 1 274 ? 33.189 -10.779 -70.793 1.00 86.50 274 LYS A O 1
ATOM 2206 N N . TYR A 1 275 ? 35.040 -9.620 -70.275 1.00 86.31 275 TYR A N 1
ATOM 2207 C CA . TYR A 1 275 ? 35.743 -10.734 -69.642 1.00 86.31 275 TYR A CA 1
ATOM 2208 C C . TYR A 1 275 ? 36.394 -10.329 -68.314 1.00 86.31 275 TYR A C 1
ATOM 2210 O O . TYR A 1 275 ? 37.449 -9.693 -68.303 1.00 86.31 275 TYR A O 1
ATOM 2218 N N . ASP A 1 276 ? 35.841 -10.789 -67.191 1.00 81.56 276 ASP A N 1
ATOM 2219 C CA . ASP A 1 276 ? 36.386 -10.490 -65.856 1.00 81.56 276 ASP A CA 1
ATOM 2220 C C . ASP A 1 276 ? 37.791 -11.077 -65.646 1.00 81.56 276 ASP A C 1
ATOM 2222 O O . ASP A 1 276 ? 38.659 -10.458 -65.026 1.00 81.56 276 ASP A O 1
ATOM 2226 N N . TRP A 1 277 ? 38.077 -12.235 -66.253 1.00 83.56 277 TRP A N 1
ATOM 2227 C CA . TRP A 1 277 ? 39.400 -12.864 -66.185 1.00 83.56 277 TRP A CA 1
ATOM 2228 C C . TRP A 1 277 ? 40.502 -12.004 -66.824 1.00 83.56 277 TRP A C 1
ATOM 2230 O O . TRP A 1 277 ? 41.660 -12.077 -66.408 1.00 83.56 277 TRP A O 1
ATOM 2240 N N . TRP A 1 278 ? 40.163 -11.155 -67.804 1.00 85.62 278 TRP A N 1
ATOM 2241 C CA . TRP A 1 278 ? 41.121 -10.259 -68.457 1.00 85.62 278 TRP A CA 1
ATOM 2242 C C . TRP A 1 278 ? 41.691 -9.242 -67.465 1.00 85.62 278 TRP A C 1
ATOM 2244 O O . TRP A 1 278 ? 42.895 -8.960 -67.490 1.00 85.62 278 TRP A O 1
ATOM 2254 N N . ILE A 1 279 ? 40.847 -8.753 -66.547 1.00 78.88 279 ILE A N 1
ATOM 2255 C CA . ILE A 1 279 ? 41.196 -7.752 -65.533 1.00 78.88 279 ILE A CA 1
ATOM 2256 C C . ILE A 1 279 ? 42.327 -8.267 -64.635 1.00 78.88 279 ILE A C 1
ATOM 2258 O O . ILE A 1 279 ? 43.278 -7.523 -64.382 1.00 78.88 279 ILE A O 1
ATOM 2262 N N . ALA A 1 280 ? 42.253 -9.538 -64.225 1.00 79.00 280 ALA A N 1
ATOM 2263 C CA . ALA A 1 280 ? 43.222 -10.196 -63.345 1.00 79.00 280 ALA A CA 1
ATOM 2264 C C . ALA A 1 280 ? 44.389 -10.882 -64.086 1.00 79.00 280 ALA A C 1
ATOM 2266 O O . ALA A 1 280 ? 45.321 -11.387 -63.454 1.00 79.00 280 ALA A O 1
ATOM 2267 N N . SER A 1 281 ? 44.366 -10.921 -65.421 1.00 86.12 281 SER A N 1
ATOM 2268 C CA . SER A 1 281 ? 45.314 -11.724 -66.193 1.00 86.12 281 SER A CA 1
ATOM 2269 C C . SER A 1 281 ? 46.758 -11.197 -66.127 1.00 86.12 281 SER A C 1
ATOM 2271 O O . SER A 1 281 ? 47.041 -9.999 -66.243 1.00 86.12 281 SER A O 1
ATOM 2273 N N . LYS A 1 282 ? 47.723 -12.122 -66.009 1.00 84.12 282 LYS A N 1
ATOM 2274 C CA . LYS A 1 282 ? 49.156 -11.806 -66.174 1.00 84.12 282 LYS A CA 1
ATOM 2275 C C . LYS A 1 282 ? 49.471 -11.349 -67.604 1.00 84.12 282 LYS A C 1
ATOM 2277 O O . LYS A 1 282 ? 50.385 -10.552 -67.799 1.00 84.12 282 LYS A O 1
ATOM 2282 N N . THR A 1 283 ? 48.688 -11.799 -68.585 1.00 84.38 283 THR A N 1
ATOM 2283 C CA . THR A 1 283 ? 48.826 -11.423 -69.999 1.00 84.38 283 THR A CA 1
ATOM 2284 C C . THR A 1 283 ? 48.549 -9.939 -70.219 1.00 84.38 283 THR A C 1
ATOM 2286 O O . THR A 1 283 ? 49.317 -9.290 -70.924 1.00 84.38 283 THR A O 1
ATOM 2289 N N . ARG A 1 284 ? 47.551 -9.355 -69.542 1.00 84.12 284 ARG A N 1
ATOM 2290 C CA . ARG A 1 284 ? 47.292 -7.906 -69.572 1.00 84.12 284 ARG A CA 1
ATOM 2291 C C . ARG A 1 284 ? 48.466 -7.089 -69.030 1.00 84.12 284 ARG A C 1
ATOM 2293 O O . ARG A 1 284 ? 48.843 -6.081 -69.627 1.00 84.12 284 ARG A O 1
ATOM 2300 N N . LYS A 1 285 ? 49.079 -7.527 -67.921 1.00 82.81 285 LYS A N 1
ATOM 2301 C CA . LYS A 1 285 ? 50.297 -6.890 -67.379 1.00 82.81 285 LYS A CA 1
ATOM 2302 C C . LYS A 1 285 ? 51.462 -6.987 -68.370 1.00 82.81 285 LYS A C 1
ATOM 2304 O O . LYS A 1 285 ? 52.139 -5.988 -68.595 1.00 82.81 285 LYS A O 1
ATOM 2309 N N . GLY A 1 286 ? 51.645 -8.150 -68.997 1.00 86.38 286 GLY A N 1
ATOM 2310 C CA . GLY A 1 286 ? 52.650 -8.359 -70.042 1.00 86.38 286 GLY A CA 1
ATOM 2311 C C . GLY A 1 286 ? 52.442 -7.453 -71.257 1.00 86.38 286 GLY A C 1
ATOM 2312 O O . GLY A 1 286 ? 53.384 -6.795 -71.686 1.00 86.38 286 GLY A O 1
ATOM 2313 N N . LEU A 1 287 ? 51.205 -7.338 -71.752 1.00 86.88 287 LEU A N 1
ATOM 2314 C CA . LEU A 1 287 ? 50.853 -6.469 -72.880 1.00 86.88 287 LEU A CA 1
ATOM 2315 C C . LEU A 1 287 ? 51.159 -4.994 -72.574 1.00 86.88 287 LEU A C 1
ATOM 2317 O O . LEU A 1 287 ? 51.728 -4.295 -73.405 1.00 86.88 287 LEU A O 1
ATOM 2321 N N . ARG A 1 288 ? 50.827 -4.531 -71.361 1.00 83.56 288 ARG A N 1
ATOM 2322 C CA . ARG A 1 288 ? 51.120 -3.162 -70.902 1.00 83.56 288 ARG A CA 1
ATOM 2323 C C . ARG A 1 288 ? 52.618 -2.889 -70.805 1.00 83.56 288 ARG A C 1
ATOM 2325 O O . ARG A 1 288 ? 53.061 -1.817 -71.203 1.00 83.56 288 ARG A O 1
ATOM 2332 N N . LEU A 1 289 ? 53.391 -3.847 -70.295 1.00 84.31 289 LEU A N 1
ATOM 2333 C CA . LEU A 1 289 ? 54.843 -3.718 -70.175 1.00 84.31 289 LEU A CA 1
ATOM 2334 C C . LEU A 1 289 ? 55.518 -3.730 -71.550 1.00 84.31 289 LEU A C 1
ATOM 2336 O O . LEU A 1 289 ? 56.401 -2.918 -71.802 1.00 84.31 289 LEU A O 1
ATOM 2340 N N . LEU A 1 290 ? 55.056 -4.592 -72.457 1.00 86.62 290 LEU A N 1
ATOM 2341 C CA . LEU A 1 290 ? 55.532 -4.643 -73.837 1.00 86.62 290 LEU A CA 1
ATOM 2342 C C . LEU A 1 290 ? 55.200 -3.346 -74.581 1.00 86.62 290 LEU A C 1
ATOM 2344 O O . LEU A 1 290 ? 56.054 -2.801 -75.273 1.00 86.62 290 LEU A O 1
ATOM 2348 N N . TYR A 1 291 ? 53.994 -2.810 -74.383 1.00 85.38 291 TYR A N 1
ATOM 2349 C CA . TYR A 1 291 ? 53.600 -1.518 -74.934 1.00 85.38 291 TYR A CA 1
ATOM 2350 C C . TYR A 1 291 ? 54.491 -0.377 -74.427 1.00 85.38 291 TYR A C 1
ATOM 2352 O O . TYR A 1 291 ? 55.029 0.384 -75.228 1.00 85.38 291 TYR A O 1
ATOM 2360 N N . LEU A 1 292 ? 54.713 -0.301 -73.111 1.00 82.88 292 LEU A N 1
ATOM 2361 C CA . LEU A 1 292 ? 55.639 0.661 -72.509 1.00 82.88 292 LEU A CA 1
ATOM 2362 C C . LEU A 1 292 ? 57.052 0.526 -73.084 1.00 82.88 292 LEU A C 1
ATOM 2364 O O . LEU A 1 292 ? 57.665 1.534 -73.426 1.00 82.88 292 LEU A O 1
ATOM 2368 N N . ALA A 1 293 ? 57.552 -0.702 -73.228 1.00 85.25 293 ALA A N 1
ATOM 2369 C CA . ALA A 1 293 ? 58.870 -0.963 -73.791 1.00 85.25 293 ALA A CA 1
ATOM 2370 C C . ALA A 1 293 ? 58.972 -0.497 -75.252 1.00 85.25 293 ALA A C 1
ATOM 2372 O O . ALA A 1 293 ? 59.956 0.147 -75.598 1.00 85.25 293 ALA A O 1
ATOM 2373 N N . LEU A 1 294 ? 57.951 -0.751 -76.080 1.00 84.12 294 LEU A N 1
ATOM 2374 C CA . LEU A 1 294 ? 57.902 -0.292 -77.475 1.00 84.12 294 LEU A CA 1
ATOM 2375 C C . LEU A 1 294 ? 57.834 1.236 -77.584 1.00 84.12 294 LEU A C 1
ATOM 2377 O O . LEU A 1 294 ? 58.542 1.840 -78.391 1.00 84.12 294 LEU A O 1
ATOM 2381 N N . CYS A 1 295 ? 57.006 1.880 -76.760 1.00 81.12 295 CYS A N 1
ATOM 2382 C CA . CYS A 1 295 ? 56.904 3.337 -76.746 1.00 81.12 295 CYS A CA 1
ATOM 2383 C C . CYS A 1 295 ? 58.179 4.003 -76.216 1.00 81.12 295 CYS A C 1
ATOM 2385 O O . CYS A 1 295 ? 58.534 5.081 -76.684 1.00 81.12 295 CYS A O 1
ATOM 2387 N N . ALA A 1 296 ? 58.884 3.370 -75.275 1.00 81.31 296 ALA A N 1
ATOM 2388 C CA . ALA A 1 296 ? 60.132 3.885 -74.719 1.00 81.31 296 ALA A CA 1
ATOM 2389 C C . ALA A 1 296 ? 61.363 3.560 -75.582 1.00 81.31 296 ALA A C 1
ATOM 2391 O O . ALA A 1 296 ? 62.339 4.312 -75.547 1.00 81.31 296 ALA A O 1
ATOM 2392 N N . SER A 1 297 ? 61.340 2.482 -76.375 1.00 84.44 297 SER A N 1
ATOM 2393 C CA . SER A 1 297 ? 62.518 2.019 -77.120 1.00 84.44 297 SER A CA 1
ATOM 2394 C C . SER A 1 297 ? 62.967 2.999 -78.196 1.00 84.44 297 SER A C 1
ATOM 2396 O O . SER A 1 297 ? 64.167 3.196 -78.372 1.00 84.44 297 SER A O 1
ATOM 2398 N N . TYR A 1 298 ? 62.030 3.637 -78.904 1.00 79.44 298 TYR A N 1
ATOM 2399 C CA . TYR A 1 298 ? 62.371 4.582 -79.971 1.00 79.44 298 TYR A CA 1
ATOM 2400 C C . TYR A 1 298 ? 62.973 5.896 -79.430 1.00 79.44 298 TYR A C 1
ATOM 2402 O O . TYR A 1 298 ? 64.068 6.266 -79.863 1.00 79.44 298 TYR A O 1
ATOM 2410 N N . PRO A 1 299 ? 62.367 6.559 -78.422 1.00 76.50 299 PRO A N 1
ATOM 2411 C CA . PRO A 1 299 ? 62.992 7.687 -77.734 1.00 76.50 299 PRO A CA 1
ATOM 2412 C C . PRO A 1 299 ? 64.352 7.326 -77.133 1.00 76.50 299 PRO A C 1
ATOM 2414 O O . PRO A 1 299 ? 65.316 8.058 -77.338 1.00 76.50 299 PRO A O 1
ATOM 2417 N N . ALA A 1 300 ? 64.464 6.174 -76.462 1.00 80.31 300 ALA A N 1
ATOM 2418 C CA . ALA A 1 300 ? 65.726 5.727 -75.878 1.00 80.31 300 ALA A CA 1
ATOM 2419 C C . ALA A 1 300 ? 66.816 5.528 -76.944 1.00 80.31 300 ALA A C 1
ATOM 2421 O O . ALA A 1 300 ? 67.950 5.967 -76.752 1.00 80.31 300 ALA A O 1
ATOM 2422 N N . TYR A 1 301 ? 66.477 4.928 -78.088 1.00 84.12 301 TYR A N 1
ATOM 2423 C CA . TYR A 1 301 ? 67.396 4.756 -79.213 1.00 84.12 301 TYR A CA 1
ATOM 2424 C C . TYR A 1 301 ? 67.904 6.101 -79.754 1.00 84.12 301 TYR A C 1
ATOM 2426 O O . TYR A 1 301 ? 69.112 6.281 -79.932 1.00 84.12 301 TYR 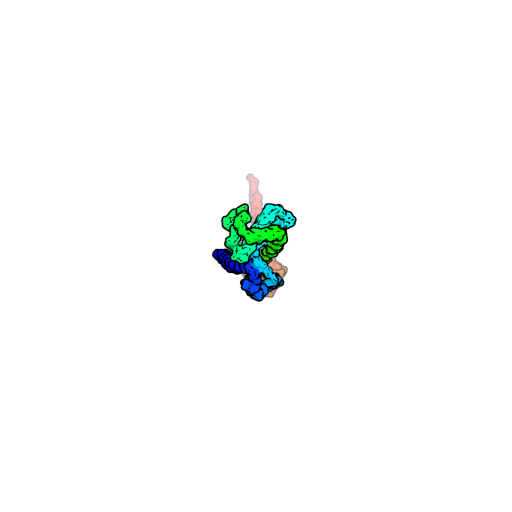A O 1
ATOM 2434 N N . ILE A 1 302 ? 67.010 7.078 -79.942 1.00 78.50 302 ILE A N 1
ATOM 2435 C CA . ILE A 1 302 ? 67.380 8.427 -80.397 1.00 78.50 302 ILE A CA 1
ATOM 2436 C C . ILE A 1 302 ? 68.219 9.165 -79.356 1.00 78.50 302 ILE A C 1
ATOM 2438 O O . ILE A 1 302 ? 69.199 9.823 -79.718 1.00 78.50 302 ILE A O 1
ATOM 2442 N N . SER A 1 303 ? 67.886 9.049 -78.068 1.00 77.94 303 SER A N 1
ATOM 2443 C CA . SER A 1 303 ? 68.702 9.620 -76.995 1.00 77.94 303 SER A CA 1
ATOM 2444 C C . SER A 1 303 ? 70.116 9.034 -77.014 1.00 77.94 303 SER A C 1
ATOM 2446 O O . SER A 1 303 ? 71.084 9.791 -76.954 1.00 77.94 303 SER A O 1
ATOM 2448 N N . VAL A 1 304 ? 70.260 7.716 -77.185 1.00 84.12 304 VAL A N 1
ATOM 2449 C CA . VAL A 1 304 ? 71.571 7.052 -77.284 1.00 84.12 304 VAL A CA 1
ATOM 2450 C C . VAL A 1 304 ? 72.344 7.525 -78.516 1.00 84.12 304 VAL A C 1
ATOM 2452 O O . VAL A 1 304 ? 73.516 7.881 -78.390 1.00 84.12 304 VAL A O 1
ATOM 2455 N N . LEU A 1 305 ? 71.710 7.601 -79.690 1.00 83.50 305 LEU A N 1
ATOM 2456 C CA . LEU A 1 305 ? 72.345 8.133 -80.903 1.00 83.50 305 LEU A CA 1
ATOM 2457 C C . LEU A 1 305 ? 72.792 9.589 -80.735 1.00 83.50 305 LEU A C 1
ATOM 2459 O O . LEU A 1 305 ? 73.904 9.942 -81.133 1.00 83.50 305 LEU A O 1
ATOM 2463 N N . SER A 1 306 ? 71.955 10.423 -80.119 1.00 81.50 306 SER A N 1
ATOM 2464 C CA . SER A 1 306 ? 72.268 11.830 -79.857 1.00 81.50 306 SER A CA 1
ATOM 2465 C C . SER A 1 306 ? 73.466 11.957 -78.914 1.00 81.50 306 SER A C 1
ATOM 2467 O O . SER A 1 306 ? 74.404 12.700 -79.205 1.00 81.50 306 SER A O 1
ATOM 2469 N N . ILE A 1 307 ? 73.502 11.163 -77.838 1.00 82.88 307 ILE A N 1
ATOM 2470 C CA . ILE A 1 307 ? 74.637 11.100 -76.905 1.00 82.88 307 ILE A CA 1
ATOM 2471 C C . ILE A 1 307 ? 75.907 10.620 -77.624 1.00 82.88 307 ILE A C 1
ATOM 2473 O O . ILE A 1 307 ? 76.961 11.240 -77.483 1.00 82.88 307 ILE A O 1
ATOM 2477 N N . LEU A 1 308 ? 75.826 9.565 -78.442 1.00 87.12 308 LEU A N 1
ATOM 2478 C CA . LEU A 1 308 ? 76.964 9.058 -79.219 1.00 87.12 308 LEU A CA 1
ATOM 2479 C C . LEU A 1 308 ? 77.484 10.092 -80.226 1.00 87.12 308 LEU A C 1
ATOM 2481 O O . LEU A 1 308 ? 78.699 10.245 -80.373 1.00 87.12 308 LEU A O 1
ATOM 2485 N N . SER A 1 309 ? 76.590 10.829 -80.889 1.00 84.00 309 SER A N 1
ATOM 2486 C CA . SER A 1 309 ? 76.942 11.934 -81.788 1.00 84.00 309 SER A CA 1
ATOM 2487 C C . SER A 1 309 ? 77.692 13.042 -81.042 1.00 84.00 309 SER A C 1
ATOM 2489 O O . SER A 1 309 ? 78.779 13.452 -81.466 1.00 84.00 309 SER A O 1
ATOM 2491 N N . ILE A 1 310 ? 77.191 13.449 -79.870 1.00 85.69 310 ILE A N 1
ATOM 2492 C CA . ILE A 1 310 ? 77.840 14.445 -79.007 1.00 85.69 310 ILE A CA 1
ATOM 2493 C C . ILE A 1 310 ? 79.226 13.950 -78.568 1.00 85.69 310 ILE A C 1
ATOM 2495 O O . ILE A 1 310 ? 80.214 14.662 -78.768 1.00 85.69 310 ILE A O 1
ATOM 2499 N N . ILE A 1 311 ? 79.342 12.719 -78.060 1.00 88.00 311 ILE A N 1
ATOM 2500 C CA . ILE A 1 311 ? 80.623 12.115 -77.648 1.00 88.00 311 ILE A CA 1
ATOM 2501 C C . ILE A 1 311 ? 81.615 12.077 -78.819 1.00 88.00 311 ILE A C 1
ATOM 2503 O O . ILE A 1 311 ? 82.789 12.431 -78.663 1.00 88.00 311 ILE A O 1
ATOM 2507 N N . ASN A 1 312 ? 81.159 11.682 -80.008 1.00 85.19 312 ASN A N 1
ATOM 2508 C CA . ASN A 1 312 ? 81.995 11.649 -81.205 1.00 85.19 312 ASN A CA 1
ATOM 2509 C C . ASN A 1 312 ? 82.438 13.053 -81.636 1.00 85.19 312 ASN A C 1
ATOM 2511 O O . ASN A 1 312 ? 83.595 13.224 -82.034 1.00 85.19 312 ASN A O 1
ATOM 2515 N N . SER A 1 313 ? 81.579 14.067 -81.499 1.00 84.88 313 SER A N 1
ATOM 2516 C CA . SER A 1 313 ? 81.935 15.465 -81.766 1.00 84.88 313 SER A CA 1
ATOM 2517 C C . SER A 1 313 ? 83.023 15.971 -80.803 1.00 84.88 313 SER A C 1
ATOM 2519 O O . SER A 1 313 ? 84.008 16.573 -81.243 1.00 84.88 313 SER A O 1
ATOM 2521 N N . PHE A 1 314 ? 82.931 15.623 -79.513 1.00 85.31 314 PHE A N 1
ATOM 2522 C CA . PHE A 1 314 ? 83.957 15.926 -78.512 1.00 85.31 314 PHE A CA 1
ATOM 2523 C C . PHE A 1 314 ? 85.277 15.213 -78.816 1.00 85.31 314 PHE A C 1
ATOM 2525 O O . PHE A 1 314 ? 86.341 15.836 -78.768 1.00 85.31 314 PHE A O 1
ATOM 2532 N N . ARG A 1 315 ? 85.235 13.929 -79.202 1.00 82.44 315 ARG A N 1
ATOM 2533 C CA . ARG A 1 315 ? 86.438 13.181 -79.609 1.00 82.44 315 ARG A CA 1
ATOM 2534 C C . ARG A 1 315 ? 87.113 13.794 -80.838 1.00 82.44 315 ARG A C 1
ATOM 2536 O O . ARG A 1 315 ? 88.343 13.845 -80.872 1.00 82.44 315 ARG A O 1
ATOM 2543 N N . ARG A 1 316 ? 86.348 14.278 -81.826 1.00 79.12 316 ARG A N 1
ATOM 2544 C CA . ARG A 1 316 ? 86.899 14.982 -83.002 1.00 79.12 316 ARG A CA 1
ATOM 2545 C C . ARG A 1 316 ? 87.534 16.320 -82.614 1.00 79.12 316 ARG A C 1
ATOM 2547 O O . ARG A 1 316 ? 88.669 16.567 -83.013 1.00 79.12 316 ARG A O 1
ATOM 2554 N N . LYS A 1 317 ? 86.874 17.134 -81.776 1.00 79.94 317 LYS A N 1
ATOM 2555 C CA . LYS A 1 317 ? 87.452 18.390 -81.254 1.00 79.94 317 LYS A CA 1
ATOM 2556 C C . LYS A 1 317 ? 88.751 18.151 -80.480 1.00 79.94 317 LYS A C 1
ATOM 2558 O O . LYS A 1 317 ? 89.729 18.850 -80.724 1.00 79.94 317 LYS A O 1
ATOM 2563 N N . LYS A 1 318 ? 88.807 17.127 -79.618 1.00 78.38 318 LYS A N 1
ATOM 2564 C CA . LYS A 1 318 ? 90.036 16.759 -78.892 1.00 78.38 318 LYS A CA 1
ATOM 2565 C C . LYS A 1 318 ? 91.163 16.343 -79.847 1.00 78.38 318 LYS A C 1
ATOM 2567 O O . LYS A 1 318 ? 92.298 16.764 -79.654 1.00 78.38 318 LYS A O 1
ATOM 2572 N N . ARG A 1 319 ? 90.854 15.583 -80.909 1.00 71.50 319 ARG A N 1
ATOM 2573 C CA . ARG A 1 319 ? 91.831 15.218 -81.954 1.00 71.50 319 ARG A CA 1
ATOM 2574 C C . ARG A 1 319 ? 92.384 16.442 -82.693 1.00 71.50 319 ARG A C 1
ATOM 2576 O O . ARG A 1 319 ? 93.594 16.530 -82.864 1.00 71.50 319 ARG A O 1
ATOM 2583 N N . HIS A 1 320 ? 91.532 17.402 -83.061 1.00 70.88 320 HIS A N 1
ATOM 2584 C CA . HIS A 1 320 ? 91.977 18.661 -83.674 1.00 70.88 320 HIS A CA 1
ATOM 2585 C C . HIS A 1 320 ? 92.796 19.534 -82.716 1.00 70.88 320 HIS A C 1
ATOM 2587 O O . HIS A 1 320 ? 93.779 20.138 -83.137 1.00 70.88 320 HIS A O 1
ATOM 2593 N N . HIS A 1 321 ? 92.447 19.567 -81.427 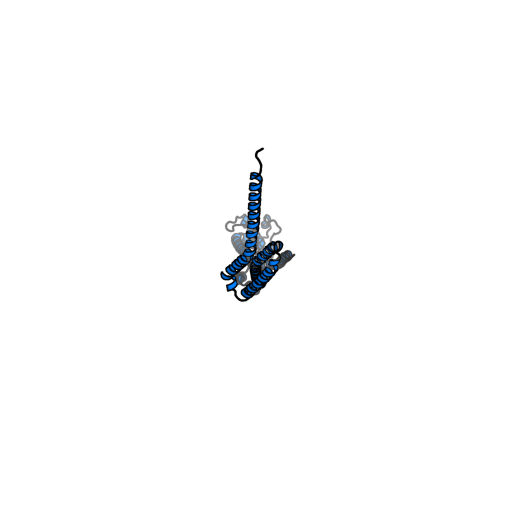1.00 68.38 321 HIS A N 1
ATOM 2594 C CA . HIS A 1 321 ? 93.216 20.315 -80.435 1.00 68.38 321 HIS A CA 1
ATOM 2595 C C . HIS A 1 321 ? 94.615 19.716 -80.223 1.00 68.38 321 HIS A C 1
ATOM 2597 O O . HIS A 1 321 ? 95.580 20.471 -80.177 1.00 68.38 321 HIS A O 1
ATOM 2603 N N . ILE A 1 322 ? 94.743 18.381 -80.168 1.00 68.12 322 ILE A N 1
ATOM 2604 C CA . ILE A 1 322 ? 96.045 17.692 -80.075 1.00 68.12 322 ILE A CA 1
ATOM 2605 C C . ILE A 1 322 ? 96.903 17.981 -81.319 1.00 68.12 322 ILE A C 1
ATOM 2607 O O . ILE A 1 322 ? 98.083 18.307 -81.186 1.00 68.12 322 ILE A O 1
ATOM 2611 N N . PHE A 1 323 ? 96.307 17.940 -82.517 1.00 63.28 323 PHE A N 1
ATOM 2612 C CA . PHE A 1 323 ? 97.002 18.271 -83.768 1.00 63.28 323 PHE A CA 1
ATOM 2613 C C . PHE A 1 323 ? 97.479 19.732 -83.830 1.00 63.28 323 PHE A C 1
ATOM 2615 O O . PHE A 1 323 ? 98.569 19.992 -84.335 1.00 63.28 323 PHE A O 1
ATOM 2622 N N . ASN A 1 324 ? 96.712 20.685 -83.288 1.00 59.84 324 ASN A N 1
ATOM 2623 C CA . ASN A 1 324 ? 97.120 22.093 -83.249 1.00 59.84 324 ASN A CA 1
ATOM 2624 C C . ASN A 1 324 ? 98.174 22.380 -82.167 1.00 59.84 324 ASN A C 1
ATOM 2626 O O . ASN A 1 324 ? 99.044 23.219 -82.387 1.00 59.84 324 ASN A O 1
ATOM 2630 N N . THR A 1 325 ? 98.167 21.672 -81.032 1.00 60.47 325 THR A N 1
ATOM 2631 C CA . THR A 1 325 ? 99.229 21.803 -80.015 1.00 60.47 325 THR A CA 1
ATOM 2632 C C . THR A 1 325 ? 100.556 21.174 -80.442 1.00 60.47 325 THR A C 1
ATOM 2634 O O . THR A 1 325 ? 101.602 21.677 -80.049 1.00 60.47 325 THR A O 1
ATOM 2637 N N . ALA A 1 326 ? 100.540 20.139 -81.292 1.00 59.41 326 ALA A N 1
ATOM 2638 C CA . ALA A 1 326 ? 101.756 19.537 -81.854 1.00 59.41 326 ALA A CA 1
ATOM 2639 C C . ALA A 1 326 ? 102.435 20.404 -82.939 1.00 59.41 326 ALA A C 1
ATOM 2641 O O . ALA A 1 326 ? 103.566 20.130 -83.323 1.00 59.41 326 ALA A O 1
ATOM 2642 N N . LYS A 1 327 ? 101.759 21.453 -83.431 1.00 56.25 327 LYS A N 1
ATOM 2643 C CA . LYS A 1 327 ? 102.272 22.393 -84.442 1.00 56.25 327 LYS A CA 1
ATOM 2644 C C . LYS A 1 327 ? 102.883 23.675 -83.864 1.00 56.25 327 LYS A C 1
ATOM 2646 O O . LYS A 1 327 ? 103.220 24.564 -84.642 1.00 56.25 327 LYS A O 1
ATOM 2651 N N . LYS A 1 328 ? 103.037 23.805 -82.540 1.00 49.22 328 LYS A N 1
ATOM 2652 C CA . LYS A 1 328 ? 103.794 24.929 -81.967 1.00 49.22 328 LYS A CA 1
ATOM 2653 C C . LYS A 1 328 ? 105.297 24.712 -82.211 1.00 49.22 328 LYS A C 1
ATOM 2655 O O . LYS A 1 328 ? 105.830 23.734 -81.690 1.00 49.22 328 LYS A O 1
ATOM 2660 N N . PRO A 1 329 ? 105.977 25.575 -82.985 1.00 54.22 329 PRO A N 1
ATOM 2661 C CA . PRO A 1 329 ? 107.425 25.507 -83.125 1.00 54.22 329 PRO A CA 1
ATOM 2662 C C . PRO A 1 329 ? 108.091 25.865 -81.791 1.00 54.22 329 PRO A C 1
ATOM 2664 O O . PRO A 1 329 ? 107.652 26.781 -81.099 1.00 54.22 329 PRO A O 1
ATOM 2667 N N . LEU A 1 330 ? 109.137 25.117 -81.440 1.00 58.31 330 LEU A N 1
ATOM 2668 C CA . LEU A 1 330 ? 110.097 25.487 -80.403 1.00 58.31 330 LEU A CA 1
ATOM 2669 C C . LEU A 1 330 ? 110.886 26.694 -80.915 1.00 58.31 330 LEU A C 1
ATOM 2671 O O . LEU A 1 330 ? 111.793 26.524 -81.726 1.00 58.31 330 LEU A O 1
ATOM 2675 N N . PHE A 1 331 ? 110.497 27.883 -80.467 1.00 50.09 331 PHE A N 1
ATOM 2676 C CA . PHE A 1 331 ? 111.328 29.080 -80.445 1.00 50.09 331 PHE A CA 1
ATOM 2677 C C . PHE A 1 331 ? 111.028 29.864 -79.175 1.00 50.09 331 PHE A C 1
ATOM 2679 O O . PHE A 1 331 ? 109.823 30.038 -78.869 1.00 50.09 331 PHE A O 1
#

Organism: Trichomonas vaginalis (strain ATCC PRA-98 / G3) (NCBI:txid412133)

Sequence (331 aa):
MILLFAILSLSIDTNIAEKESSRIYEGLRNGKQMKELVNVEEMKKNYPASKDFINTVEGIGFPKLDCYSDVLKDLQYNCDVLTESQRELLALKFTKCYFNITNRLEQFPHELPESQQIQNMSLATYSTYQILKIHVTHLCYFARDTLMNSITSDRLIYLFDCVVSSSKSIESYSNEFEQTSTQLQGTVADINEKLQKGKESMDLIVKLISNFQDRLGSITHFLEKANNTINSLSLYIIVLLCTFTIAYYLPETLIPVIILTLALYFGDKKLMGKYDWWIASKTRKGLRLLYLALCASYPAYISVLSILSIINSFRRKKRHHIFNTAKKPLF

Foldseek 3Di:
DVVVVVVVVVVPVVVVLVVLLVQQLVCLLQFHASVVSDVLVVVCVLQVVCNVVSVVSNPDGQDHDAQLLVLCVVPPDDLVDADLVNLLLLLLSVLCSVCVVVVNNVQFPPVDDSVCRQVPHDPVSNVSSVVSSVCVSVSSVVSVVSNVSNVVSSVSSVVVSVVSVVSVVVVVVVVVVVVVVVVVVVVVVVVVVVVVVVVVVVVVVVVVVVVVVVVVVVVVVVVVVVVLVCVLCVLLVVLLVVLVVLCVVPVVPNVVLVVVSVVVSVVLVVCVVPDVCSSVDPVVVVVSVVNVCVSVVVSVVVVVVVVVVVVVVVVVVVVVVVVVVVPDDDD

InterPro domains:
  IPR040346 GEX1/Brambleberry [PTHR33538] (37-230)

Radius of gyration: 66.6 Å; chains: 1; bounding box: 152×44×151 Å

Secondary structure (DSSP, 8-state):
-HHHHHHHHHHHHHHHHHHHHHHHHHHHHTT--HHHHS-HHHHHHH-GGGHHHHHHHHT-PPPP--HHHHHHHT----TTS--HHHHHHHHHHHHHHHHHHTT-GGGS-TTS-HHHHGGG--HHHHHHHHHHHHTHHHHHHHHHHHHHHHHHHHHHHHHHHHHHHHHHHHHHHHHHHHHHHHHHHHHHHHHHHHHHHHHHHHHHHHHHHHHHHHHHHHHHHHHHHHHHHHHHHHHHHHHHHHHHHHHTT-GGGHHHHHHHHHHHHHHHHHHHTT-HHHHH-HHHHHHHHHHHHHHHHHHHHHHHHHHHHHHHHHHHHHHHHHHHHTT----

pLDDT: mean 76.57, std 12.59, range [26.61, 92.94]